Protein AF-0000000067832213 (afdb_homodimer)

Organism: Methylorubrum extorquens (strain ATCC 14718 / DSM 1338 / JCM 2805 / NCIMB 9133 / AM1) (NCBI:txid272630)

Structure (mmCIF, N/CA/C/O backbone):
data_AF-0000000067832213-model_v1
#
loop_
_entity.id
_entity.type
_entity.pdbx_description
1 polymer 'EamA domain-containing protein'
#
loop_
_atom_site.group_PDB
_atom_site.id
_atom_site.type_symbol
_atom_site.label_atom_id
_atom_site.label_alt_id
_atom_site.label_comp_id
_atom_site.label_asym_id
_atom_site.label_entity_id
_atom_site.label_seq_id
_atom_site.pdbx_PDB_ins_code
_atom_site.Cartn_x
_atom_site.Cartn_y
_atom_site.Cartn_z
_atom_site.occupancy
_atom_site.B_iso_or_equiv
_atom_site.auth_seq_id
_atom_site.auth_comp_id
_atom_site.auth_asym_id
_atom_site.auth_atom_id
_atom_site.pdbx_PDB_model_num
ATOM 1 N N . MET A 1 1 ? 7.379 22.422 -2.525 1 63.28 1 MET A N 1
ATOM 2 C CA . MET A 1 1 ? 7.453 21.156 -1.808 1 63.28 1 MET A CA 1
ATOM 3 C C . MET A 1 1 ? 8.906 20.719 -1.629 1 63.28 1 MET A C 1
ATOM 5 O O . MET A 1 1 ? 9.695 20.766 -2.574 1 63.28 1 MET A O 1
ATOM 9 N N . PRO A 1 2 ? 9.305 20.484 -0.396 1 77.75 2 PRO A N 1
ATOM 10 C CA . PRO A 1 2 ? 10.703 20.094 -0.235 1 77.75 2 PRO A CA 1
ATOM 11 C C . PRO A 1 2 ? 11.031 18.797 -0.963 1 77.75 2 PRO A C 1
ATOM 13 O O . PRO A 1 2 ? 10.195 17.891 -1.023 1 77.75 2 PRO A O 1
ATOM 16 N N . PHE A 1 3 ? 12.141 18.828 -1.646 1 83.44 3 PHE A N 1
ATOM 17 C CA . PHE A 1 3 ? 12.664 17.734 -2.443 1 83.44 3 PHE A CA 1
ATOM 18 C C . PHE A 1 3 ? 12.734 16.453 -1.618 1 83.44 3 PHE A C 1
ATOM 20 O O . PHE A 1 3 ? 12.422 15.367 -2.117 1 83.44 3 PHE A O 1
ATOM 27 N N . LEU A 1 4 ? 13 16.578 -0.395 1 88.31 4 LEU A N 1
ATOM 28 C CA . LEU A 1 4 ? 13.164 15.414 0.474 1 88.31 4 LEU A CA 1
ATOM 29 C C . LEU A 1 4 ? 11.836 14.703 0.683 1 88.31 4 LEU A C 1
ATOM 31 O O . LEU A 1 4 ? 11.781 13.469 0.707 1 88.31 4 LEU A O 1
ATOM 35 N N . ILE A 1 5 ? 10.852 15.508 0.766 1 89.75 5 ILE A N 1
ATOM 36 C CA . ILE A 1 5 ? 9.523 14.945 0.985 1 89.75 5 ILE A CA 1
ATOM 37 C C . ILE A 1 5 ? 9.047 14.234 -0.283 1 89.75 5 ILE A C 1
ATOM 39 O O . ILE A 1 5 ? 8.5 13.133 -0.219 1 89.75 5 ILE A O 1
ATOM 43 N N . ALA A 1 6 ? 9.359 14.836 -1.357 1 85.75 6 ALA A N 1
ATOM 44 C CA . ALA A 1 6 ? 9 14.234 -2.639 1 85.75 6 ALA A CA 1
ATOM 45 C C . ALA A 1 6 ? 9.781 12.945 -2.875 1 85.75 6 ALA A C 1
ATOM 47 O O . ALA A 1 6 ? 9.219 11.953 -3.352 1 85.75 6 ALA A O 1
ATOM 48 N N . ALA A 1 7 ? 10.984 12.969 -2.523 1 91.94 7 ALA A N 1
ATOM 49 C CA . ALA A 1 7 ? 11.836 11.789 -2.676 1 91.94 7 ALA A CA 1
ATOM 50 C C . ALA A 1 7 ? 11.352 10.648 -1.784 1 91.94 7 ALA A C 1
ATOM 52 O O . ALA A 1 7 ? 11.328 9.484 -2.203 1 91.94 7 ALA A O 1
ATOM 53 N N . ALA A 1 8 ? 10.977 10.977 -0.619 1 93.62 8 ALA A N 1
ATOM 54 C CA . ALA A 1 8 ? 10.469 9.977 0.316 1 93.62 8 ALA A CA 1
ATOM 55 C C . ALA A 1 8 ? 9.195 9.328 -0.21 1 93.62 8 ALA A C 1
ATOM 57 O O . ALA A 1 8 ? 9.016 8.117 -0.103 1 93.62 8 ALA A O 1
ATOM 58 N N . ALA A 1 9 ? 8.359 10.148 -0.745 1 92.31 9 ALA A N 1
ATOM 59 C CA . ALA A 1 9 ? 7.121 9.633 -1.327 1 92.31 9 ALA A CA 1
ATOM 60 C C . ALA A 1 9 ? 7.418 8.703 -2.506 1 92.31 9 ALA A C 1
ATOM 62 O O . ALA A 1 9 ? 6.781 7.66 -2.658 1 92.31 9 ALA A O 1
ATOM 63 N N . ALA A 1 10 ? 8.367 9.109 -3.283 1 90.81 10 ALA A N 1
ATOM 64 C CA . ALA A 1 10 ? 8.758 8.281 -4.422 1 90.81 10 ALA A CA 1
ATOM 65 C C . ALA A 1 10 ? 9.312 6.934 -3.959 1 90.81 10 ALA A C 1
ATOM 67 O O . ALA A 1 10 ? 8.945 5.887 -4.504 1 90.81 10 ALA A O 1
ATOM 68 N N . ILE A 1 11 ? 10.109 6.965 -2.98 1 95 11 ILE A N 1
ATOM 69 C CA . ILE A 1 11 ? 10.68 5.742 -2.424 1 95 11 ILE A CA 1
ATOM 70 C C . ILE A 1 11 ? 9.562 4.863 -1.861 1 95 11 ILE A C 1
ATOM 72 O O . ILE A 1 11 ? 9.578 3.645 -2.037 1 95 11 ILE A O 1
ATOM 76 N N . ALA A 1 12 ? 8.656 5.488 -1.225 1 94.19 12 ALA A N 1
ATOM 77 C CA . ALA A 1 12 ? 7.512 4.742 -0.709 1 94.19 12 ALA A CA 1
ATOM 78 C C . ALA A 1 12 ? 6.77 4.027 -1.834 1 94.19 12 ALA A C 1
ATOM 80 O O . ALA A 1 12 ? 6.391 2.863 -1.694 1 94.19 12 ALA A O 1
ATOM 81 N N . GLY A 1 13 ? 6.578 4.688 -2.926 1 91.44 13 GLY A N 1
ATOM 82 C CA . GLY A 1 13 ? 5.941 4.074 -4.082 1 91.44 13 GLY A CA 1
ATOM 83 C C . GLY A 1 13 ? 6.715 2.889 -4.629 1 91.44 13 GLY A C 1
ATOM 84 O O . GLY A 1 13 ? 6.125 1.858 -4.961 1 91.44 13 GLY A O 1
ATOM 85 N N . ILE A 1 14 ? 7.98 3.031 -4.688 1 92.94 14 ILE A N 1
ATOM 86 C CA . ILE A 1 14 ? 8.852 1.955 -5.148 1 92.94 14 ILE A CA 1
ATOM 87 C C . ILE A 1 14 ? 8.734 0.758 -4.207 1 92.94 14 ILE A C 1
ATOM 89 O O . ILE A 1 14 ? 8.508 -0.37 -4.652 1 92.94 14 ILE A O 1
ATOM 93 N N . LEU A 1 15 ? 8.867 1.053 -2.951 1 94.5 15 LEU A N 1
ATOM 94 C CA . LEU A 1 15 ? 8.844 -0.007 -1.949 1 94.5 15 LEU A CA 1
ATOM 95 C C . LEU A 1 15 ? 7.496 -0.718 -1.944 1 94.5 15 LEU A C 1
ATOM 97 O O . LEU A 1 15 ? 7.434 -1.936 -1.754 1 94.5 15 LEU A O 1
ATOM 101 N N . ASN A 1 16 ? 6.461 0.046 -2.129 1 91.81 16 ASN A N 1
ATOM 102 C CA . ASN A 1 16 ? 5.129 -0.549 -2.172 1 91.81 16 ASN A CA 1
ATOM 103 C C . ASN A 1 16 ? 4.992 -1.539 -3.326 1 91.81 16 ASN A C 1
ATOM 105 O O . ASN A 1 16 ? 4.41 -2.611 -3.164 1 91.81 16 ASN A O 1
ATOM 109 N N . THR A 1 17 ? 5.488 -1.241 -4.418 1 89.19 17 THR A N 1
ATOM 110 C CA . THR A 1 17 ? 5.426 -2.096 -5.598 1 89.19 17 THR A CA 1
ATOM 111 C C . THR A 1 17 ? 6.305 -3.332 -5.418 1 89.19 17 THR A C 1
ATOM 113 O O . THR A 1 17 ? 5.879 -4.449 -5.715 1 89.19 17 THR A O 1
ATOM 116 N N . VAL A 1 18 ? 7.465 -3.15 -4.918 1 92.25 18 VAL A N 1
ATOM 117 C CA . VAL A 1 18 ? 8.391 -4.262 -4.719 1 92.25 18 VAL A CA 1
ATOM 118 C C . VAL A 1 18 ? 7.852 -5.191 -3.635 1 92.25 18 VAL A C 1
ATOM 120 O O . VAL A 1 18 ? 7.969 -6.414 -3.742 1 92.25 18 VAL A O 1
ATOM 123 N N . GLN A 1 19 ? 7.293 -4.59 -2.676 1 93.69 19 GLN A N 1
ATOM 124 C CA . GLN A 1 19 ? 6.73 -5.379 -1.585 1 93.69 19 GLN A CA 1
ATOM 125 C C . GLN A 1 19 ? 5.637 -6.312 -2.092 1 93.69 19 GLN A C 1
ATOM 127 O O . GLN A 1 19 ? 5.488 -7.434 -1.599 1 93.69 19 GLN A O 1
ATOM 132 N N . SER A 1 20 ? 4.84 -5.848 -3.039 1 90.38 20 SER A N 1
ATOM 133 C CA . SER A 1 20 ? 3.787 -6.688 -3.6 1 90.38 20 SER A CA 1
ATOM 134 C C . SER A 1 20 ? 4.363 -7.957 -4.219 1 90.38 20 SER A C 1
ATOM 136 O O . SER A 1 20 ? 3.824 -9.047 -4.02 1 90.38 20 SER A O 1
ATOM 138 N N . GLY A 1 21 ? 5.434 -7.844 -4.902 1 90.81 21 GLY A N 1
ATOM 139 C CA . GLY A 1 21 ? 6.113 -9 -5.457 1 90.81 21 GLY A CA 1
ATOM 140 C C . GLY A 1 21 ? 6.723 -9.898 -4.398 1 90.81 21 GLY A C 1
ATOM 141 O O . GLY A 1 21 ? 6.637 -11.125 -4.496 1 90.81 21 GLY A O 1
ATOM 142 N N . ALA A 1 22 ? 7.34 -9.258 -3.467 1 94.12 22 ALA A N 1
ATOM 143 C CA . ALA A 1 22 ? 7.945 -10.008 -2.369 1 94.12 22 ALA A CA 1
ATOM 144 C C . ALA A 1 22 ? 6.891 -10.812 -1.609 1 94.12 22 ALA A C 1
ATOM 146 O O . ALA A 1 22 ?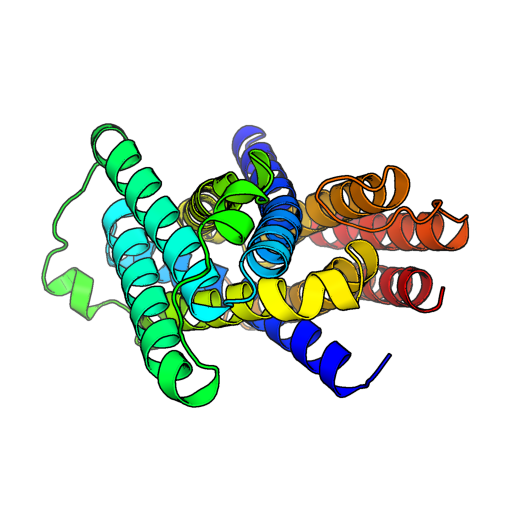 7.098 -11.992 -1.302 1 94.12 22 ALA A O 1
ATOM 147 N N . ASN A 1 23 ? 5.77 -10.188 -1.341 1 93.75 23 ASN A N 1
ATOM 148 C CA . ASN A 1 23 ? 4.691 -10.852 -0.621 1 93.75 23 ASN A CA 1
ATOM 149 C C . ASN A 1 23 ? 4.117 -12.023 -1.421 1 93.75 23 ASN A C 1
ATOM 151 O O . ASN A 1 23 ? 3.869 -13.094 -0.869 1 93.75 23 ASN A O 1
ATOM 155 N N . ALA A 1 24 ? 3.934 -11.742 -2.664 1 91.75 24 ALA A N 1
ATOM 156 C CA . ALA A 1 24 ? 3.426 -12.789 -3.541 1 91.75 24 ALA A CA 1
ATOM 157 C C . ALA A 1 24 ? 4.391 -13.969 -3.604 1 91.75 24 ALA A C 1
ATOM 159 O O . ALA A 1 24 ? 3.971 -15.133 -3.561 1 91.75 24 ALA A O 1
ATOM 160 N N . SER A 1 25 ? 5.625 -13.695 -3.686 1 93.06 25 SER A N 1
ATOM 161 C CA . SER A 1 25 ? 6.645 -14.734 -3.766 1 93.06 25 SER A CA 1
ATOM 162 C C . SER A 1 25 ? 6.742 -15.516 -2.459 1 93.06 25 SER A C 1
ATOM 164 O O . SER A 1 25 ? 6.961 -16.734 -2.471 1 93.06 25 SER A O 1
ATOM 166 N N . LEU A 1 26 ? 6.68 -14.789 -1.389 1 93.31 26 LEU A N 1
ATOM 167 C CA . LEU A 1 26 ? 6.68 -15.438 -0.083 1 93.31 26 LEU A CA 1
ATOM 168 C C . LEU A 1 26 ? 5.547 -16.453 0.016 1 93.31 26 LEU A C 1
ATOM 170 O O . LEU A 1 26 ? 5.766 -17.594 0.429 1 93.31 26 LEU A O 1
ATOM 174 N N . ASN A 1 27 ? 4.379 -16.016 -0.394 1 93.19 27 ASN A N 1
ATOM 175 C CA . ASN A 1 27 ? 3.232 -16.922 -0.341 1 93.19 27 ASN A CA 1
ATOM 176 C C . ASN A 1 27 ? 3.381 -18.062 -1.327 1 93.19 27 ASN A C 1
ATOM 178 O O . ASN A 1 27 ? 2.959 -19.188 -1.043 1 93.19 27 ASN A O 1
ATOM 182 N N . LYS A 1 28 ? 3.902 -17.812 -2.467 1 91.31 28 LYS A N 1
ATOM 183 C CA . LYS A 1 28 ? 4.125 -18.875 -3.447 1 91.31 28 LYS A CA 1
ATOM 184 C C . LYS A 1 28 ? 5.02 -19.969 -2.879 1 91.31 28 LYS A C 1
ATOM 186 O O . LYS A 1 28 ? 4.777 -21.156 -3.115 1 91.31 28 LYS A O 1
ATOM 191 N N . ALA A 1 29 ? 5.973 -19.594 -2.16 1 92.62 29 ALA A N 1
ATOM 192 C CA . ALA A 1 29 ? 6.922 -20.547 -1.594 1 92.62 29 ALA A CA 1
ATOM 193 C C . ALA A 1 29 ? 6.324 -21.266 -0.388 1 92.62 29 ALA A C 1
ATOM 195 O O . ALA A 1 29 ? 6.457 -22.484 -0.253 1 92.62 29 ALA A O 1
ATOM 196 N N . LEU A 1 30 ? 5.676 -20.531 0.446 1 93.31 30 LEU A N 1
ATOM 197 C CA . LEU A 1 30 ? 5.16 -21.094 1.693 1 93.31 30 LEU A CA 1
ATOM 198 C C . LEU A 1 30 ? 3.826 -21.797 1.467 1 93.31 30 LEU A C 1
ATOM 200 O O . LEU A 1 30 ? 3.484 -22.734 2.191 1 93.31 30 LEU A O 1
ATOM 204 N N . ASP A 1 31 ? 3.047 -21.281 0.503 1 93.19 31 ASP A N 1
ATOM 205 C CA . ASP A 1 31 ? 1.698 -21.75 0.198 1 93.19 31 ASP A CA 1
ATOM 206 C C . ASP A 1 31 ? 0.794 -21.656 1.425 1 93.19 31 ASP A C 1
ATOM 208 O O . ASP A 1 31 ? 0.027 -22.578 1.706 1 93.19 31 ASP A O 1
ATOM 212 N N . GLN A 1 32 ? 1.006 -20.703 2.18 1 94.12 32 GLN A N 1
ATOM 213 C CA . GLN A 1 32 ? 0.253 -20.375 3.383 1 94.12 32 GLN A CA 1
ATOM 214 C C . GLN A 1 32 ? -0.004 -18.875 3.467 1 94.12 32 GLN A C 1
ATOM 216 O O . GLN A 1 32 ? 0.714 -18.156 4.164 1 94.12 32 GLN A O 1
ATOM 221 N N . PRO A 1 33 ? -1.059 -18.422 2.871 1 93.88 33 PRO A N 1
ATOM 222 C CA . PRO A 1 33 ? -1.299 -16.984 2.74 1 93.88 33 PRO A CA 1
ATOM 223 C C . PRO A 1 33 ? -1.395 -16.281 4.09 1 93.88 33 PRO A C 1
ATOM 225 O O . PRO A 1 33 ? -0.816 -15.203 4.27 1 93.88 33 PRO A O 1
ATOM 228 N N . ILE A 1 34 ? -2.125 -16.844 5.031 1 95.5 34 ILE A N 1
ATOM 229 C CA . ILE A 1 34 ? -2.303 -16.203 6.328 1 95.5 34 ILE A CA 1
ATOM 230 C C . ILE A 1 34 ? -0.969 -16.156 7.07 1 95.5 34 ILE A C 1
ATOM 232 O O . ILE A 1 34 ? -0.619 -15.141 7.672 1 95.5 34 ILE A O 1
ATOM 236 N N . LEU A 1 35 ? -0.229 -17.25 6.992 1 95.12 35 LEU A N 1
ATOM 237 C CA . LEU A 1 35 ? 1.089 -17.25 7.621 1 95.12 35 LEU A CA 1
ATOM 238 C C . LEU A 1 35 ? 2.014 -16.234 6.961 1 95.12 35 LEU A C 1
ATOM 240 O O . LEU A 1 35 ? 2.77 -15.547 7.645 1 95.12 35 LEU A O 1
ATOM 244 N N . ALA A 1 36 ? 2.023 -16.203 5.684 1 95.12 36 ALA A N 1
ATOM 245 C CA . ALA A 1 36 ? 2.82 -15.211 4.965 1 95.12 36 ALA A CA 1
ATOM 246 C C . ALA A 1 36 ? 2.482 -13.789 5.426 1 95.12 36 ALA A C 1
ATOM 248 O O . ALA A 1 36 ? 3.379 -12.992 5.695 1 95.12 36 ALA A O 1
ATOM 249 N N . ALA A 1 37 ? 1.223 -13.508 5.52 1 96.25 37 ALA A N 1
ATOM 250 C CA . ALA A 1 37 ? 0.769 -12.188 5.953 1 96.25 37 ALA A CA 1
ATOM 251 C C . ALA A 1 37 ? 1.241 -11.883 7.371 1 96.25 37 ALA A C 1
ATOM 253 O O . ALA A 1 37 ? 1.642 -10.758 7.676 1 96.25 37 ALA A O 1
ATOM 254 N N . LEU A 1 38 ? 1.178 -12.898 8.219 1 96.25 38 LEU A N 1
ATOM 255 C CA . LEU A 1 38 ? 1.604 -12.727 9.609 1 96.25 38 LEU A CA 1
A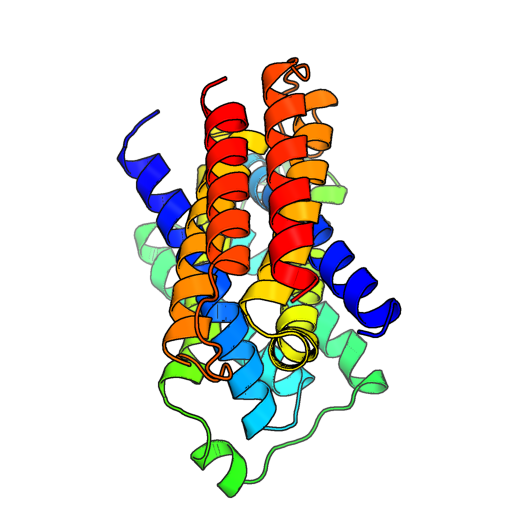TOM 256 C C . LEU A 1 38 ? 3.111 -12.516 9.688 1 96.25 38 LEU A C 1
ATOM 258 O O . LEU A 1 38 ? 3.59 -11.75 10.531 1 96.25 38 LEU A O 1
ATOM 262 N N . VAL A 1 39 ? 3.854 -13.18 8.875 1 95.38 39 VAL A N 1
ATOM 263 C CA . VAL A 1 39 ? 5.297 -12.984 8.82 1 95.38 39 VAL A CA 1
ATOM 264 C C . VAL A 1 39 ? 5.613 -11.562 8.367 1 95.38 39 VAL A C 1
ATOM 266 O O . VAL A 1 39 ? 6.473 -10.891 8.945 1 95.38 39 VAL A O 1
ATOM 269 N N . VAL A 1 40 ? 4.961 -11.117 7.375 1 95.06 40 VAL A N 1
ATOM 270 C CA . VAL A 1 40 ? 5.117 -9.758 6.875 1 95.06 40 VAL A CA 1
ATOM 271 C C . VAL A 1 40 ? 4.789 -8.758 7.984 1 95.06 40 VAL A C 1
ATOM 273 O O . VAL A 1 40 ? 5.52 -7.785 8.18 1 95.06 40 VAL A O 1
ATOM 276 N N . THR A 1 41 ? 3.762 -9.023 8.703 1 96.38 41 THR A N 1
ATOM 277 C CA . THR A 1 41 ? 3.334 -8.148 9.797 1 96.38 41 THR A CA 1
ATOM 278 C C . THR A 1 41 ? 4.352 -8.164 10.93 1 96.38 41 THR A C 1
ATOM 280 O O . THR A 1 41 ? 4.578 -7.141 11.578 1 96.38 41 THR A O 1
ATOM 283 N N . ALA A 1 42 ? 4.879 -9.258 11.203 1 96.62 42 ALA A N 1
ATOM 284 C CA . ALA A 1 42 ? 5.926 -9.336 12.211 1 96.62 42 ALA A CA 1
ATOM 285 C C . ALA A 1 42 ? 7.109 -8.445 11.852 1 96.62 42 ALA A C 1
ATOM 287 O O . ALA A 1 42 ? 7.699 -7.801 12.719 1 96.62 42 ALA A O 1
ATOM 288 N N . ALA A 1 43 ? 7.465 -8.492 10.617 1 96.19 43 ALA A N 1
ATOM 289 C CA . ALA A 1 43 ? 8.531 -7.617 10.148 1 96.19 43 ALA A CA 1
ATOM 290 C C . ALA A 1 43 ? 8.148 -6.148 10.312 1 96.19 43 ALA A C 1
ATOM 292 O O . ALA A 1 43 ? 9.008 -5.305 10.594 1 96.19 43 ALA A O 1
ATOM 293 N N . ASN A 1 44 ? 6.867 -5.781 10.078 1 96 44 ASN A N 1
ATOM 294 C CA . ASN A 1 44 ? 6.395 -4.426 10.344 1 96 44 ASN A CA 1
ATOM 295 C C . ASN A 1 44 ? 6.688 -4 11.781 1 96 44 ASN A C 1
ATOM 297 O O . ASN A 1 44 ? 7.266 -2.939 12.016 1 96 44 ASN A O 1
ATOM 301 N N . VAL A 1 45 ? 6.332 -4.84 12.672 1 96.31 45 VAL A N 1
ATOM 302 C CA . VAL A 1 45 ? 6.516 -4.547 14.086 1 96.31 45 VAL A CA 1
ATOM 303 C C . VAL A 1 45 ? 8 -4.34 14.383 1 96.31 45 VAL A C 1
ATOM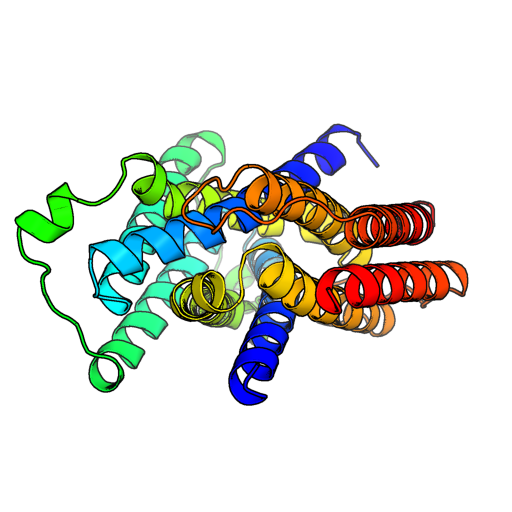 305 O O . VAL A 1 45 ? 8.375 -3.408 15.094 1 96.31 45 VAL A O 1
ATOM 308 N N . ALA A 1 46 ? 8.797 -5.219 13.844 1 97.12 46 ALA A N 1
ATOM 309 C CA . ALA A 1 46 ? 10.242 -5.113 14.062 1 97.12 46 ALA A CA 1
ATOM 310 C C . ALA A 1 46 ? 10.773 -3.771 13.57 1 97.12 46 ALA A C 1
ATOM 312 O O . ALA A 1 46 ? 11.57 -3.127 14.258 1 97.12 46 ALA A O 1
ATOM 313 N N . VAL A 1 47 ? 10.359 -3.359 12.445 1 96.81 47 VAL A N 1
ATOM 314 C CA . VAL A 1 47 ? 10.812 -2.1 11.867 1 96.81 47 VAL A CA 1
ATOM 315 C C . VAL A 1 47 ? 10.352 -0.934 12.742 1 96.81 47 VAL A C 1
ATOM 317 O O . VAL A 1 47 ? 11.125 -0.01 13.008 1 96.81 47 VAL A O 1
ATOM 320 N N . TYR A 1 48 ? 9.125 -0.939 13.188 1 96.88 48 TYR A N 1
ATOM 321 C CA . TYR A 1 48 ? 8.594 0.152 14 1 96.88 48 TYR A CA 1
ATOM 322 C C . TYR A 1 48 ? 9.312 0.227 15.344 1 96.88 48 TYR A C 1
ATOM 324 O O . TYR A 1 48 ? 9.641 1.317 15.82 1 96.88 48 TYR A O 1
ATOM 332 N N . 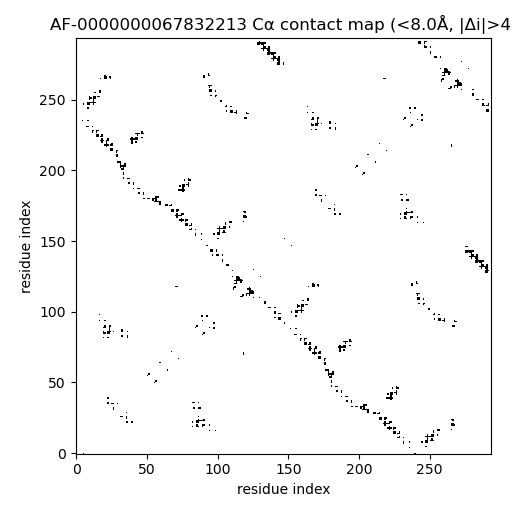LEU A 1 49 ? 9.516 -0.923 15.914 1 96.5 49 LEU A N 1
ATOM 333 C CA . LEU A 1 49 ? 10.227 -0.944 17.188 1 96.5 49 LEU A CA 1
ATOM 334 C C . LEU A 1 49 ? 11.664 -0.466 17.016 1 96.5 49 LEU A C 1
ATOM 336 O O . LEU A 1 49 ? 12.219 0.202 17.891 1 96.5 49 LEU A O 1
ATOM 340 N N . ALA A 1 50 ? 12.297 -0.863 15.93 1 96.5 50 ALA A N 1
ATOM 341 C CA . ALA A 1 50 ? 13.648 -0.398 15.633 1 96.5 50 ALA A CA 1
ATOM 342 C C . ALA A 1 50 ? 13.672 1.112 15.414 1 96.5 50 ALA A C 1
ATOM 344 O O . ALA A 1 50 ? 14.672 1.772 15.719 1 96.5 50 ALA A O 1
ATOM 345 N N . ALA A 1 51 ? 12.625 1.686 14.906 1 95.5 51 ALA A N 1
ATOM 346 C CA . ALA A 1 51 ? 12.539 3.115 14.617 1 95.5 51 ALA A CA 1
ATOM 347 C C . ALA A 1 51 ? 12.164 3.902 15.875 1 95.5 51 ALA A C 1
ATOM 349 O O . ALA A 1 51 ? 12.383 5.113 15.938 1 95.5 51 ALA A O 1
ATOM 350 N N . ALA A 1 52 ? 11.602 3.268 16.859 1 95.56 52 ALA A N 1
ATOM 351 C CA . ALA A 1 52 ? 11.016 3.893 18.031 1 95.56 52 ALA A CA 1
ATOM 352 C C . ALA A 1 52 ? 12.039 4.746 18.781 1 95.56 52 ALA A C 1
ATOM 354 O O . ALA A 1 52 ? 11.75 5.875 19.172 1 95.56 52 ALA A O 1
ATOM 355 N N . PRO A 1 53 ? 13.281 4.266 18.953 1 94.94 53 PRO A N 1
ATOM 356 C CA . PRO A 1 53 ? 14.258 5.082 19.672 1 94.94 53 PRO A CA 1
ATOM 357 C C . PRO A 1 53 ? 14.617 6.371 18.938 1 94.94 53 PRO A C 1
ATOM 359 O O . PRO A 1 53 ? 15.055 7.34 19.562 1 94.94 53 PRO A O 1
ATOM 362 N N . PHE A 1 54 ? 14.469 6.422 17.656 1 93.81 54 PHE A N 1
ATOM 363 C CA . PHE A 1 54 ? 14.844 7.578 16.844 1 93.81 54 PHE A CA 1
ATOM 364 C C . PHE A 1 54 ? 13.664 8.531 16.688 1 93.81 54 PHE A C 1
ATOM 366 O O . PHE A 1 54 ? 13.844 9.75 16.656 1 93.81 54 PHE A O 1
ATOM 373 N N . ILE A 1 55 ? 12.484 8.062 16.609 1 91.75 55 ILE A N 1
ATOM 374 C CA . ILE A 1 55 ? 11.297 8.859 16.344 1 91.75 55 ILE A CA 1
ATOM 375 C C . ILE A 1 55 ? 10.57 9.188 17.641 1 91.75 55 ILE A C 1
ATOM 377 O O . ILE A 1 55 ? 9.922 10.227 17.766 1 91.75 55 ILE A O 1
ATOM 381 N N . GLY A 1 56 ? 10.742 8.312 18.625 1 91.19 56 GLY A N 1
ATOM 382 C CA . GLY A 1 56 ? 10.047 8.469 19.891 1 91.19 56 GLY A CA 1
ATOM 383 C C . GLY A 1 56 ? 8.75 7.688 19.969 1 91.19 56 GLY A C 1
ATOM 384 O O . GLY A 1 56 ? 8.125 7.406 18.938 1 91.19 56 GLY A O 1
ATOM 385 N N . ILE A 1 57 ? 8.43 7.227 21.125 1 89.81 57 ILE A N 1
ATOM 386 C CA . ILE A 1 57 ? 7.168 6.539 21.359 1 89.81 57 ILE A CA 1
ATOM 387 C C . ILE A 1 57 ? 6.613 6.945 22.719 1 89.81 57 ILE A C 1
ATOM 389 O O . ILE A 1 57 ? 7.352 7.012 23.719 1 89.81 57 ILE A O 1
ATOM 393 N N . GLY A 1 58 ? 5.43 7.402 22.688 1 89.75 58 GLY A N 1
ATOM 394 C CA . GLY A 1 58 ? 4.766 7.812 23.922 1 89.75 58 GLY A CA 1
ATOM 395 C C . GLY A 1 58 ? 3.289 7.473 23.938 1 89.75 58 GLY A C 1
ATOM 396 O O . GLY A 1 58 ? 2.738 7.004 22.938 1 89.75 58 GLY A O 1
ATOM 397 N N . TRP A 1 59 ? 2.748 7.508 25.109 1 90.69 59 TRP A N 1
ATOM 398 C CA . TRP A 1 59 ? 1.312 7.293 25.234 1 90.69 59 TRP A CA 1
ATOM 399 C C . TRP A 1 59 ? 0.545 8.594 25.047 1 90.69 59 TRP A C 1
ATOM 401 O O . TRP A 1 59 ? 0.833 9.602 25.703 1 90.69 59 TRP A O 1
ATOM 411 N N . PRO A 1 60 ? -0.271 8.461 24.172 1 88 60 PRO A N 1
ATOM 412 C CA . PRO A 1 60 ? -1.044 9.688 23.953 1 88 60 PRO A CA 1
ATOM 413 C C . PRO A 1 60 ? -2.035 9.969 25.094 1 88 60 PRO A C 1
ATOM 415 O O . PRO A 1 60 ? -2.488 9.039 25.766 1 88 60 PRO A O 1
ATOM 418 N N . GLY A 1 61 ? -2.246 11.164 25.516 1 90.31 61 GLY A N 1
ATOM 419 C CA . GLY A 1 61 ? -3.256 11.531 26.5 1 90.31 61 GLY A CA 1
ATOM 420 C C . GLY A 1 61 ? -4.652 11.094 26.109 1 90.31 61 GLY A C 1
ATOM 421 O O . GLY A 1 61 ? -4.926 10.852 24.938 1 90.31 61 GLY A O 1
ATOM 422 N N . SER A 1 62 ? -5.469 10.836 27.078 1 91.94 62 SER A N 1
ATOM 423 C CA . SER A 1 62 ? -6.84 10.391 26.859 1 91.94 62 SER A CA 1
ATOM 424 C C . SER A 1 62 ? -7.582 11.344 25.922 1 91.94 62 SER A C 1
ATOM 426 O O . SER A 1 62 ? -8.414 10.922 25.125 1 91.94 62 SER A O 1
ATOM 428 N N . GLN A 1 63 ? -7.301 12.578 26.047 1 92.5 63 GLN A N 1
ATOM 429 C CA . GLN A 1 63 ? -7.957 13.57 25.188 1 92.5 63 GLN A CA 1
ATOM 430 C C . GLN A 1 63 ? -7.602 13.359 23.719 1 92.5 63 GLN A C 1
ATOM 432 O O . GLN A 1 63 ? -8.461 13.477 22.844 1 92.5 63 GLN A O 1
ATOM 437 N N . ARG A 1 64 ? -6.395 13.023 23.516 1 93.31 64 ARG A N 1
ATOM 438 C CA . ARG A 1 64 ? -5.953 12.789 22.141 1 93.31 64 ARG A CA 1
ATOM 439 C C . ARG A 1 64 ? -6.574 11.516 21.578 1 93.31 64 ARG A C 1
ATOM 441 O O . ARG A 1 64 ? -6.965 11.477 20.406 1 93.31 64 ARG A O 1
ATOM 448 N N . ILE A 1 65 ? -6.676 10.492 22.359 1 93.31 65 ILE A N 1
ATOM 449 C CA . ILE A 1 65 ? -7.281 9.234 21.922 1 93.31 65 ILE A CA 1
ATOM 450 C C . ILE A 1 65 ? -8.75 9.461 21.562 1 93.31 65 ILE A C 1
ATOM 452 O O . ILE A 1 65 ? -9.234 8.961 20.547 1 93.31 65 ILE A O 1
ATOM 456 N N . ALA A 1 66 ? -9.414 10.273 22.328 1 93.25 66 ALA A N 1
ATOM 457 C CA . ALA A 1 66 ? -10.836 10.562 22.109 1 93.25 66 ALA A CA 1
ATOM 458 C C . ALA A 1 66 ? -11.039 11.414 20.859 1 93.25 66 ALA A C 1
ATOM 460 O O . ALA A 1 66 ? -12.125 11.414 20.266 1 93.25 66 ALA A O 1
ATOM 461 N N . GLY A 1 67 ? -10.102 12.094 20.5 1 93.31 67 GLY A N 1
ATOM 462 C CA . GLY A 1 67 ? -10.18 12.984 19.359 1 93.31 67 GLY A CA 1
ATOM 463 C C . GLY A 1 67 ? -9.961 12.281 18.031 1 93.31 67 GLY A C 1
ATOM 464 O O . GLY A 1 67 ? -10.141 12.875 16.969 1 93.31 67 GLY A O 1
ATOM 465 N N . VAL A 1 68 ? -9.68 10.992 18.109 1 93.38 68 VAL A N 1
ATOM 466 C CA . VAL A 1 68 ? -9.445 10.242 16.875 1 93.38 68 VAL A CA 1
ATOM 467 C C . VAL A 1 68 ? -10.781 9.953 16.188 1 93.38 68 VAL A C 1
ATOM 469 O O . VAL A 1 68 ? -11.68 9.359 16.797 1 93.38 68 VAL A O 1
ATOM 472 N N . PRO A 1 69 ? -10.953 10.383 14.977 1 94.31 69 PRO A N 1
ATOM 473 C CA . PRO A 1 69 ? -12.172 10 14.266 1 94.31 69 PRO A CA 1
ATOM 474 C C . PRO A 1 69 ? -12.312 8.484 14.102 1 94.31 69 PRO A C 1
ATOM 476 O O . PRO A 1 69 ? -11.32 7.789 13.906 1 94.31 69 PRO A O 1
ATOM 479 N N . TRP A 1 70 ? -13.539 8.016 14.141 1 93.19 70 TRP A N 1
ATOM 480 C CA . TRP A 1 70 ? -13.789 6.578 14.18 1 93.19 70 TRP A CA 1
ATOM 481 C C . TRP A 1 70 ? -13.227 5.895 12.938 1 93.19 70 TRP A C 1
ATOM 483 O O . TRP A 1 70 ? -12.773 4.754 13 1 93.19 70 TRP A O 1
ATOM 493 N N . TRP A 1 71 ? -13.25 6.477 11.82 1 92.75 71 TRP A N 1
ATOM 494 C CA . TRP A 1 71 ? -12.797 5.883 10.562 1 92.75 71 TRP A CA 1
ATOM 495 C C . TRP A 1 71 ? -11.273 5.766 10.539 1 92.75 71 TRP A C 1
ATOM 497 O O . TRP A 1 71 ? -10.719 4.992 9.758 1 92.75 71 TRP A O 1
ATOM 507 N N . ALA A 1 72 ? -10.578 6.512 11.289 1 94.06 72 ALA A N 1
ATOM 508 C CA . ALA A 1 72 ? -9.117 6.484 11.32 1 94.06 72 ALA A CA 1
ATOM 509 C C . ALA A 1 72 ? -8.609 5.184 11.938 1 94.06 72 ALA A C 1
ATOM 511 O O . ALA A 1 72 ? -7.484 4.754 11.656 1 94.06 72 ALA A O 1
ATOM 512 N N . TRP A 1 73 ? -9.469 4.602 12.742 1 93.75 73 TRP A N 1
ATOM 513 C CA . TRP A 1 73 ? -9.094 3.338 13.367 1 93.75 73 TRP A CA 1
ATOM 514 C C . TRP A 1 73 ? -9.148 2.193 12.359 1 93.75 73 TRP A C 1
ATOM 516 O O . TRP A 1 73 ? -8.617 1.108 12.617 1 93.75 73 TRP A O 1
ATOM 526 N N . LEU A 1 74 ? -9.664 2.389 11.219 1 93.81 74 LEU A N 1
ATOM 527 C CA . LEU A 1 74 ? -9.898 1.32 10.25 1 93.81 74 LEU A CA 1
ATOM 528 C C . LEU A 1 74 ? -8.75 1.214 9.266 1 93.81 74 LEU A C 1
ATOM 530 O O . LEU A 1 74 ? -8.742 0.333 8.398 1 93.81 74 LEU A O 1
ATOM 534 N N . GLY A 1 75 ? -7.789 2.08 9.375 1 93.75 75 GLY A N 1
ATOM 535 C CA . GLY A 1 75 ? -6.648 2.064 8.469 1 93.75 75 GLY A CA 1
ATOM 536 C C . GLY A 1 75 ? -5.938 0.724 8.43 1 93.75 75 GLY A C 1
ATOM 537 O O . GLY A 1 75 ? -5.625 0.212 7.352 1 93.75 75 GLY A O 1
ATOM 538 N N . GLY A 1 76 ? -5.758 0.18 9.562 1 93.56 76 GLY A N 1
ATOM 539 C CA . GLY A 1 76 ? -5.086 -1.106 9.648 1 93.56 76 GLY A CA 1
ATOM 540 C C . GLY A 1 76 ? -5.832 -2.217 8.93 1 93.56 76 GLY A C 1
ATOM 541 O O . GLY A 1 76 ? -5.223 -3.041 8.242 1 93.56 76 GLY A O 1
ATOM 542 N N . ALA A 1 77 ? -7.109 -2.236 9.117 1 96.12 77 ALA A N 1
ATOM 543 C CA . ALA A 1 77 ? -7.91 -3.252 8.445 1 96.12 77 ALA A CA 1
ATOM 544 C C . ALA A 1 77 ? -7.84 -3.088 6.926 1 96.12 77 ALA A C 1
ATOM 546 O O . ALA A 1 77 ? -7.77 -4.078 6.191 1 96.12 77 ALA A O 1
ATOM 547 N N . MET A 1 78 ? -7.918 -1.93 6.52 1 96.31 78 MET A N 1
ATOM 548 C CA . MET A 1 78 ? -7.797 -1.65 5.09 1 96.31 78 MET A CA 1
ATOM 549 C C . MET A 1 78 ? -6.43 -2.08 4.566 1 96.31 78 MET A C 1
ATOM 551 O O . MET A 1 78 ? -6.332 -2.676 3.492 1 96.31 78 MET A O 1
ATOM 555 N N . GLY A 1 79 ? -5.418 -1.804 5.312 1 94.12 79 GLY A N 1
ATOM 556 C CA . GLY A 1 79 ? -4.078 -2.225 4.945 1 94.12 79 GLY A CA 1
ATOM 557 C C . GLY A 1 79 ? -3.922 -3.732 4.875 1 94.12 79 GLY A C 1
ATOM 558 O O . GLY A 1 79 ? -3.273 -4.254 3.967 1 94.12 79 GLY A O 1
ATOM 559 N N . ALA A 1 80 ? -4.484 -4.359 5.801 1 96.12 80 ALA A N 1
ATOM 560 C CA . ALA A 1 80 ? -4.418 -5.82 5.824 1 96.12 80 ALA A CA 1
ATOM 561 C C . ALA A 1 80 ? -5.074 -6.418 4.586 1 96.12 80 ALA A C 1
ATOM 563 O O . ALA A 1 80 ? -4.566 -7.383 4.008 1 96.12 80 ALA A O 1
ATOM 564 N N . THR A 1 81 ? -6.191 -5.84 4.262 1 94.88 81 THR A N 1
ATOM 565 C CA . THR A 1 81 ? -6.902 -6.309 3.076 1 94.88 81 THR A CA 1
ATOM 566 C C . THR A 1 81 ? -6.066 -6.078 1.819 1 94.88 81 THR A C 1
ATOM 568 O O . THR A 1 81 ? -6.023 -6.93 0.93 1 94.88 81 THR A O 1
ATOM 571 N N . TYR A 1 82 ? -5.434 -4.992 1.742 1 93.88 82 TYR A N 1
ATOM 572 C CA . TYR A 1 82 ? -4.539 -4.703 0.625 1 93.88 82 TYR A CA 1
ATOM 573 C C . TYR A 1 82 ? -3.406 -5.719 0.557 1 93.88 82 TYR A C 1
ATOM 575 O O . TYR A 1 82 ? -3.09 -6.238 -0.517 1 93.88 82 TYR A O 1
ATOM 583 N N . VAL A 1 83 ? -2.768 -6 1.667 1 93.25 83 VAL A N 1
ATOM 584 C CA . VAL A 1 83 ? -1.657 -6.945 1.719 1 93.25 83 VAL A CA 1
ATOM 585 C C . VAL A 1 83 ? -2.131 -8.32 1.258 1 93.25 83 VAL A C 1
ATOM 587 O O . VAL A 1 83 ? -1.448 -8.992 0.479 1 93.25 83 VAL A O 1
ATOM 590 N N . LEU A 1 84 ? -3.309 -8.734 1.697 1 93.25 84 LEU A N 1
ATOM 591 C CA . LEU A 1 84 ? -3.846 -10.016 1.252 1 93.25 84 LEU A CA 1
ATOM 592 C C . LEU A 1 84 ? -4.082 -10.008 -0.254 1 93.25 84 LEU A C 1
ATOM 594 O O . LEU A 1 84 ? -3.859 -11.023 -0.924 1 93.25 84 LEU A O 1
ATOM 598 N N . ALA A 1 85 ? -4.523 -8.922 -0.747 1 92.38 85 ALA A N 1
ATOM 599 C CA . ALA A 1 85 ? -4.719 -8.812 -2.189 1 92.38 85 ALA A CA 1
ATOM 600 C C . ALA A 1 85 ? -3.398 -8.977 -2.936 1 92.38 85 ALA A C 1
ATOM 602 O O . ALA A 1 85 ? -3.348 -9.633 -3.98 1 92.38 85 ALA A O 1
ATOM 603 N N . THR A 1 86 ? -2.332 -8.359 -2.41 1 89.94 86 THR A N 1
ATOM 604 C CA . THR A 1 86 ? -1.026 -8.5 -3.045 1 89.94 86 THR A CA 1
ATOM 605 C C . THR A 1 86 ? -0.556 -9.953 -2.994 1 89.94 86 THR A C 1
ATOM 607 O O . THR A 1 86 ? 0.049 -10.445 -3.947 1 89.94 86 THR A O 1
ATOM 610 N N . ILE A 1 87 ? -0.833 -10.625 -1.991 1 89.38 87 ILE A N 1
ATOM 611 C CA . ILE A 1 87 ? -0.407 -12.008 -1.774 1 89.38 87 ILE A CA 1
ATOM 612 C C . ILE A 1 87 ? -1.149 -12.93 -2.736 1 89.38 87 ILE A C 1
ATOM 614 O O . ILE A 1 87 ? -0.552 -13.844 -3.316 1 89.38 87 ILE A O 1
ATOM 618 N N . PHE A 1 88 ? -2.408 -12.609 -3.039 1 88.69 88 PHE A N 1
ATOM 619 C CA . PHE A 1 88 ? -3.232 -13.539 -3.803 1 88.69 88 PHE A CA 1
ATOM 620 C C . PHE A 1 88 ? -3.271 -13.141 -5.273 1 88.69 88 PHE A C 1
ATOM 622 O O . PHE A 1 88 ? -3.365 -14.008 -6.152 1 88.69 88 PHE A O 1
ATOM 629 N N . ILE A 1 89 ? -3.217 -11.883 -5.5 1 87.19 89 ILE A N 1
ATOM 630 C CA . ILE A 1 89 ? -3.672 -11.43 -6.812 1 87.19 89 ILE A CA 1
ATOM 631 C C . ILE A 1 89 ? -2.48 -10.922 -7.625 1 87.19 89 ILE A C 1
ATOM 633 O O . ILE A 1 89 ? -2.484 -11 -8.852 1 87.19 89 ILE A O 1
ATOM 637 N N . ALA A 1 90 ? -1.431 -10.492 -7.023 1 81.19 90 ALA A N 1
ATOM 638 C CA . ALA A 1 90 ? -0.327 -9.836 -7.723 1 81.19 90 ALA A CA 1
ATOM 639 C C . ALA A 1 90 ? 0.366 -10.797 -8.68 1 81.19 90 ALA A C 1
ATOM 641 O O . ALA A 1 90 ? 0.627 -10.445 -9.836 1 81.19 90 ALA A O 1
ATOM 642 N N . GLU A 1 91 ? 0.626 -11.953 -8.281 1 77.06 91 GLU A N 1
ATOM 643 C CA . GLU A 1 91 ? 1.317 -12.914 -9.133 1 77.06 91 GLU A CA 1
ATOM 644 C C . GLU A 1 91 ? 0.422 -13.383 -10.273 1 77.06 91 GLU A C 1
ATOM 646 O O . GLU A 1 91 ? 0.907 -13.672 -11.375 1 77.06 91 GLU A O 1
ATOM 651 N N . ARG A 1 92 ? -0.848 -13.438 -9.992 1 81.06 92 ARG A N 1
ATOM 652 C CA . ARG A 1 92 ? -1.788 -13.906 -11 1 81.06 92 ARG A CA 1
ATOM 653 C C . ARG A 1 92 ? -1.94 -12.883 -12.125 1 81.06 92 ARG A C 1
ATOM 655 O O . ARG A 1 92 ? -2.074 -13.25 -13.289 1 81.06 92 ARG A O 1
ATOM 662 N N . LEU A 1 93 ? -1.854 -11.672 -11.781 1 79.31 93 LEU A N 1
ATOM 663 C CA . LEU A 1 93 ? -2.1 -10.617 -12.758 1 79.31 93 LEU A CA 1
ATOM 664 C C . LEU A 1 93 ? -0.793 -10.133 -13.383 1 79.31 93 LEU A C 1
ATOM 666 O O . LEU A 1 93 ? -0.785 -9.633 -14.508 1 79.31 93 LEU A O 1
ATOM 670 N N . GLY A 1 94 ? 0.284 -10.352 -12.68 1 77.44 94 GLY A N 1
ATOM 671 C CA . GLY A 1 94 ? 1.528 -9.703 -13.062 1 77.44 94 GLY A CA 1
ATOM 672 C C . GLY A 1 94 ? 1.693 -8.328 -12.445 1 77.44 94 GLY A C 1
ATOM 673 O O . GLY A 1 94 ? 0.708 -7.676 -12.094 1 77.44 94 GLY A O 1
ATOM 674 N N . ALA A 1 95 ? 2.906 -7.949 -12.367 1 81.06 95 ALA A N 1
ATOM 675 C CA . ALA A 1 95 ? 3.227 -6.719 -11.656 1 81.06 95 ALA A CA 1
ATOM 676 C C . ALA A 1 95 ? 2.596 -5.508 -12.336 1 81.06 95 ALA A C 1
ATOM 678 O O . ALA A 1 95 ? 1.968 -4.672 -11.68 1 81.06 95 ALA A O 1
ATOM 679 N N . ALA A 1 96 ? 2.703 -5.457 -13.578 1 77.69 96 ALA A N 1
ATOM 680 C CA . ALA A 1 96 ? 2.246 -4.273 -14.312 1 77.69 96 ALA A CA 1
ATOM 681 C C . ALA A 1 96 ? 0.724 -4.176 -14.297 1 77.69 96 ALA A C 1
ATOM 683 O O . ALA A 1 96 ? 0.169 -3.09 -14.102 1 77.69 96 ALA A O 1
ATOM 684 N N . VAL A 1 97 ? 0.117 -5.238 -14.477 1 76.88 97 VAL A N 1
ATOM 685 C CA . VAL A 1 97 ? -1.342 -5.242 -14.523 1 76.88 97 VAL A CA 1
ATOM 686 C C . VAL A 1 97 ? -1.906 -4.973 -13.133 1 76.88 97 VAL A C 1
ATOM 688 O O . VAL A 1 97 ? -2.812 -4.152 -12.969 1 76.88 97 VAL A O 1
ATOM 691 N N . PHE A 1 98 ? -1.37 -5.629 -12.164 1 84.31 98 PHE A N 1
ATOM 692 C CA . PHE A 1 98 ? -1.808 -5.406 -10.789 1 84.31 98 PHE A CA 1
ATOM 693 C C . PHE A 1 98 ? -1.618 -3.945 -10.391 1 84.31 98 PHE A C 1
ATOM 695 O O . PHE A 1 98 ? -2.549 -3.305 -9.898 1 84.31 98 PHE A O 1
ATOM 702 N N . THR A 1 99 ? -0.447 -3.502 -10.625 1 82.75 99 THR A N 1
ATOM 703 C CA . THR A 1 99 ? -0.143 -2.115 -10.289 1 82.75 99 THR A CA 1
ATOM 704 C C . THR A 1 99 ? -1.02 -1.159 -11.094 1 82.75 99 THR A C 1
ATOM 706 O O . THR A 1 99 ? -1.512 -0.163 -10.562 1 82.75 99 THR A O 1
ATOM 709 N N . GLY A 1 100 ? -1.214 -1.46 -12.242 1 78.69 100 GLY A N 1
ATOM 710 C CA . GLY A 1 100 ? -2.051 -0.612 -13.078 1 78.69 100 GLY A CA 1
ATOM 711 C C . GLY A 1 100 ? -3.461 -0.451 -12.539 1 78.69 100 GLY A C 1
ATOM 712 O O . GLY A 1 100 ? -3.961 0.669 -12.422 1 78.69 100 GLY A O 1
ATOM 713 N N . ILE A 1 101 ? -4.051 -1.537 -12.242 1 80.81 101 ILE A N 1
ATOM 714 C CA . ILE A 1 101 ? -5.426 -1.508 -11.758 1 80.81 101 ILE A CA 1
ATOM 715 C C . ILE A 1 101 ? -5.48 -0.81 -10.406 1 80.81 101 ILE A C 1
ATOM 717 O O . ILE A 1 101 ? -6.316 0.069 -10.18 1 80.81 101 ILE A O 1
ATOM 721 N N . THR A 1 102 ? -4.613 -1.175 -9.547 1 87.56 102 THR A N 1
ATOM 722 C CA . THR A 1 102 ? -4.617 -0.612 -8.195 1 87.56 102 THR A CA 1
ATOM 723 C C . THR A 1 102 ? -4.328 0.886 -8.234 1 87.56 102 THR A C 1
ATOM 725 O O . THR A 1 102 ? -4.965 1.664 -7.523 1 87.56 102 THR A O 1
ATOM 728 N N . VAL A 1 103 ? -3.451 1.275 -9.062 1 81.25 103 VAL A N 1
ATOM 729 C CA . VAL A 1 103 ? -3.043 2.674 -9.148 1 81.25 103 VAL A CA 1
ATOM 730 C C . VAL A 1 103 ? -4.172 3.508 -9.75 1 81.25 103 VAL A C 1
ATOM 732 O O . VAL A 1 103 ? -4.426 4.629 -9.305 1 81.25 103 VAL A O 1
ATOM 735 N N . THR A 1 104 ? -4.785 2.994 -10.719 1 79.56 104 THR A N 1
ATOM 736 C CA . THR A 1 104 ? -5.914 3.705 -11.312 1 79.56 104 THR A CA 1
ATOM 737 C C . THR A 1 104 ? -7 3.953 -10.266 1 79.56 104 THR A C 1
ATOM 739 O O . THR A 1 104 ? -7.5 5.074 -10.133 1 79.56 104 THR A O 1
ATOM 742 N N . ALA A 1 105 ? -7.324 2.926 -9.656 1 84.06 105 ALA A N 1
ATOM 743 C CA . ALA A 1 105 ? -8.328 3.045 -8.602 1 84.06 105 ALA A CA 1
ATOM 744 C C . ALA A 1 105 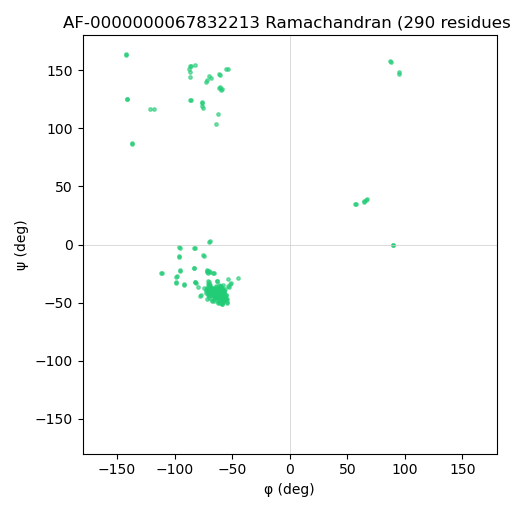? -7.879 4.027 -7.527 1 84.06 105 ALA A C 1
ATOM 746 O O . ALA A 1 105 ? -8.688 4.801 -7.008 1 84.06 105 ALA A O 1
ATOM 747 N N . ALA A 1 106 ? -6.617 4.004 -7.312 1 88.31 106 ALA A N 1
ATOM 748 C CA . ALA A 1 106 ? -6.047 4.887 -6.293 1 88.31 106 ALA A CA 1
ATOM 749 C C . ALA A 1 106 ? -6.148 6.348 -6.719 1 88.31 106 ALA A C 1
ATOM 751 O O . ALA A 1 106 ? -6.492 7.215 -5.906 1 88.31 106 ALA A O 1
ATOM 752 N N . ILE A 1 107 ? -5.875 6.648 -7.867 1 82.38 107 ILE A N 1
ATOM 753 C CA . ILE A 1 107 ? -5.895 8.016 -8.375 1 82.38 107 ILE A CA 1
ATOM 754 C C . ILE A 1 107 ? -7.324 8.555 -8.352 1 82.38 107 ILE A C 1
ATOM 756 O O . ILE A 1 107 ? -7.57 9.664 -7.863 1 82.38 107 ILE A O 1
ATOM 760 N N . ILE A 1 108 ? -8.18 7.781 -8.859 1 83.5 108 ILE A N 1
ATOM 761 C CA . ILE A 1 108 ? -9.578 8.195 -8.859 1 83.5 108 ILE A CA 1
ATOM 762 C C . ILE A 1 108 ? -10.039 8.484 -7.434 1 83.5 108 ILE A C 1
ATOM 764 O O . ILE A 1 108 ? -10.664 9.508 -7.168 1 83.5 108 ILE A O 1
ATOM 768 N N . THR A 1 109 ? -9.711 7.609 -6.617 1 89.56 109 THR A N 1
ATOM 769 C CA . THR A 1 109 ? -10.094 7.75 -5.215 1 89.56 109 THR A CA 1
ATOM 770 C C . THR A 1 109 ? -9.453 8.992 -4.602 1 89.56 109 THR A C 1
ATOM 772 O O . THR A 1 109 ? -10.109 9.742 -3.875 1 89.56 109 THR A O 1
ATOM 775 N N . SER A 1 110 ? -8.234 9.211 -4.906 1 86.31 110 SER A N 1
ATOM 776 C CA . SER A 1 110 ? -7.523 10.344 -4.312 1 86.31 110 SER A CA 1
ATOM 777 C C . SER A 1 110 ? -8.125 11.672 -4.762 1 86.31 110 SER A C 1
ATOM 779 O O . SER A 1 110 ? -8.203 12.617 -3.977 1 86.31 110 SER A O 1
ATOM 781 N N . VAL A 1 111 ? -8.516 11.781 -5.957 1 83.31 111 VAL A N 1
ATOM 782 C CA . VAL A 1 111 ? -9.141 12.992 -6.469 1 83.31 111 VAL A CA 1
ATOM 783 C C . VAL A 1 111 ? -10.469 13.234 -5.746 1 83.31 111 VAL A C 1
ATOM 785 O O . VAL A 1 111 ? -10.797 14.375 -5.402 1 83.31 111 VAL A O 1
ATOM 788 N N . LEU A 1 112 ? -11.164 12.164 -5.562 1 86.19 112 LEU A N 1
ATOM 789 C CA . LEU A 1 112 ? -12.43 12.273 -4.844 1 86.19 112 LEU A CA 1
ATOM 790 C C . LEU A 1 112 ? -12.195 12.703 -3.4 1 86.19 112 LEU A C 1
ATOM 792 O O . LEU A 1 112 ? -12.922 13.562 -2.879 1 86.19 112 LEU A O 1
ATOM 796 N N . LEU A 1 113 ? -11.211 12.172 -2.816 1 87.31 113 LEU A N 1
ATOM 797 C CA . LEU A 1 113 ? -10.883 12.531 -1.439 1 87.31 113 LEU A CA 1
ATOM 798 C C . LEU A 1 113 ? -10.484 13.992 -1.339 1 87.31 113 LEU A C 1
ATOM 800 O O . LEU A 1 113 ? -10.914 14.703 -0.423 1 87.31 113 LEU A O 1
ATOM 804 N N . ASP A 1 114 ? -9.711 14.438 -2.256 1 83.31 114 ASP A N 1
ATOM 805 C CA . ASP A 1 114 ? -9.281 15.836 -2.26 1 83.31 114 ASP A CA 1
ATOM 806 C C . ASP A 1 114 ? -10.453 16.766 -2.551 1 83.31 114 ASP A C 1
ATOM 808 O O . ASP A 1 114 ? -10.547 17.859 -1.968 1 83.31 114 ASP A O 1
ATOM 812 N N . HIS A 1 115 ? -11.281 16.375 -3.473 1 82.38 115 HIS A N 1
ATOM 813 C CA . HIS A 1 115 ? -12.406 17.203 -3.889 1 82.38 115 HIS A CA 1
ATOM 814 C C . HIS A 1 115 ? -13.391 17.406 -2.742 1 82.38 115 HIS A C 1
ATOM 816 O O . HIS A 1 115 ? -13.883 18.516 -2.529 1 82.38 115 HIS A O 1
ATOM 822 N N . PHE A 1 116 ? -13.672 16.344 -2 1 88.5 116 PHE A N 1
ATOM 823 C CA . PHE A 1 116 ? -14.68 16.406 -0.947 1 88.5 116 PHE A CA 1
ATOM 824 C C . PHE A 1 116 ? -14.031 16.672 0.406 1 88.5 116 PHE A C 1
ATOM 826 O O . PHE A 1 116 ? -14.719 16.969 1.386 1 88.5 116 PHE A O 1
ATOM 833 N N . GLY A 1 117 ? -12.703 16.562 0.413 1 86.81 117 GLY A N 1
ATOM 834 C CA . GLY A 1 117 ? -11.992 16.75 1.668 1 86.81 117 GLY A CA 1
ATOM 835 C C . GLY A 1 117 ? -12.273 15.656 2.682 1 86.81 117 GLY A C 1
ATOM 836 O O . GLY A 1 117 ? -12.539 15.945 3.854 1 86.81 117 GLY A O 1
ATOM 837 N N . TRP A 1 118 ? -12.352 14.484 2.137 1 87.94 118 TRP A N 1
ATOM 838 C CA . TRP A 1 118 ? -12.68 13.344 2.986 1 87.94 118 TRP A CA 1
ATOM 839 C C . TRP A 1 118 ? -11.43 12.75 3.613 1 87.94 118 TRP A C 1
ATOM 841 O O . TRP A 1 118 ? -10.312 12.977 3.125 1 87.94 118 TRP A O 1
ATOM 851 N N . VAL A 1 119 ? -11.562 12.109 4.754 1 88.75 119 VAL A N 1
ATOM 852 C CA . VAL A 1 119 ? -10.57 11.266 5.414 1 88.75 119 VAL A CA 1
ATOM 853 C C . VAL A 1 119 ? -9.367 12.109 5.816 1 88.75 119 VAL A C 1
ATOM 855 O O . VAL A 1 119 ? -8.219 11.742 5.531 1 88.75 119 VAL A O 1
ATOM 858 N N . GLY A 1 120 ? -9.617 13.266 6.215 1 81.06 120 GLY A N 1
ATOM 859 C CA . GLY A 1 120 ? -8.609 14.094 6.859 1 81.06 120 GLY A CA 1
ATOM 860 C C . GLY A 1 120 ? -7.812 14.938 5.883 1 81.06 120 GLY A C 1
ATOM 861 O O . GLY A 1 120 ? -6.891 15.648 6.277 1 81.06 120 GLY A O 1
ATOM 862 N N . PHE A 1 121 ? -8.133 14.805 4.602 1 82.19 121 PHE A N 1
ATOM 863 C CA . PHE A 1 121 ? -7.43 15.617 3.613 1 82.19 121 PHE A CA 1
ATOM 864 C C . PHE A 1 121 ? -8.117 16.969 3.426 1 82.19 121 PHE A C 1
ATOM 866 O O . PHE A 1 121 ? -9.328 17.078 3.627 1 82.19 121 PHE A O 1
ATOM 873 N N . ALA A 1 122 ? -7.344 17.906 3.088 1 80.38 122 ALA A N 1
ATOM 874 C CA . ALA A 1 122 ? -7.898 19.219 2.773 1 80.38 122 ALA A CA 1
ATOM 875 C C . ALA A 1 122 ? -8.664 19.172 1.452 1 80.38 122 ALA A C 1
ATOM 877 O O . ALA A 1 122 ? -8.32 18.422 0.546 1 80.38 122 ALA A O 1
ATOM 878 N N . GLN A 1 123 ? -9.727 19.969 1.43 1 82.19 123 GLN A N 1
ATOM 879 C CA . GLN A 1 123 ? -10.531 20.016 0.218 1 82.19 123 GLN A CA 1
ATOM 880 C C . GLN A 1 123 ? -9.852 20.844 -0.866 1 82.19 123 GLN A C 1
ATOM 882 O O . GLN A 1 123 ? -9.461 21.984 -0.623 1 82.19 123 GLN A O 1
ATOM 887 N N . HIS A 1 124 ? -9.57 20.203 -1.971 1 78.75 124 HIS A N 1
ATOM 888 C CA . HIS A 1 124 ? -9.109 20.859 -3.189 1 78.75 124 HIS A CA 1
ATOM 889 C C . HIS A 1 124 ? -10.055 20.578 -4.352 1 78.75 124 HIS A C 1
ATOM 891 O O . HIS A 1 124 ? -10.32 19.422 -4.688 1 78.75 124 HIS A O 1
ATOM 897 N N . THR A 1 125 ? -10.656 21.625 -4.832 1 78 125 THR A N 1
ATOM 898 C CA . THR A 1 125 ? -11.594 21.438 -5.93 1 78 125 THR A CA 1
ATOM 899 C C . THR A 1 125 ? -10.898 20.828 -7.141 1 78 125 THR A C 1
ATOM 901 O O . THR A 1 125 ? -9.727 21.125 -7.406 1 78 125 THR A O 1
ATOM 904 N N . ALA A 1 126 ? -11.609 19.906 -7.617 1 74 126 ALA A N 1
ATOM 905 C CA . ALA A 1 126 ? -11.039 19.266 -8.805 1 74 126 ALA A CA 1
ATOM 906 C C . ALA A 1 126 ? -10.891 20.266 -9.945 1 74 126 ALA A C 1
ATOM 908 O O . ALA A 1 126 ? -11.875 20.875 -10.375 1 74 126 ALA A O 1
ATOM 909 N N . ASP A 1 127 ? -9.758 20.562 -10.281 1 77.62 127 ASP A N 1
ATOM 910 C CA . ASP A 1 127 ? -9.453 21.422 -11.414 1 77.62 127 ASP A CA 1
ATOM 911 C C . ASP A 1 127 ? -9.367 20.625 -12.711 1 77.62 127 ASP A C 1
ATOM 913 O O . ASP A 1 127 ? -9.141 19.422 -12.68 1 77.62 127 ASP A O 1
ATOM 917 N N . PRO A 1 128 ? -9.805 21.188 -13.844 1 81.5 128 PRO A N 1
ATOM 918 C CA . PRO A 1 128 ? -9.805 20.5 -15.141 1 81.5 128 PRO A CA 1
ATOM 919 C C . PRO A 1 128 ? -8.5 19.766 -15.414 1 81.5 128 PRO A C 1
ATOM 921 O O . PRO A 1 128 ? -8.5 18.719 -16.062 1 81.5 128 PRO A O 1
ATOM 924 N N . TRP A 1 129 ? -7.508 20.203 -14.922 1 77.75 129 TRP A N 1
ATOM 925 C CA . TRP A 1 129 ? -6.211 19.578 -15.141 1 77.75 129 TRP A CA 1
ATOM 926 C C . TRP A 1 129 ? -6.102 18.281 -14.344 1 77.75 129 TRP A C 1
ATOM 928 O O . TRP A 1 129 ? -5.516 17.297 -14.82 1 77.75 129 TRP A O 1
ATOM 938 N N . ARG A 1 130 ? -6.633 18.297 -13.219 1 75.94 130 ARG A N 1
ATOM 939 C CA . ARG A 1 130 ? -6.664 17.078 -12.422 1 75.94 130 ARG A CA 1
ATOM 940 C C . ARG A 1 130 ? -7.543 16.016 -13.086 1 75.94 130 ARG A C 1
ATOM 942 O O . ARG A 1 130 ? -7.195 14.836 -13.102 1 75.94 130 ARG A O 1
ATOM 949 N N . ILE A 1 131 ? -8.57 16.5 -13.625 1 81.06 131 ILE A N 1
ATOM 950 C CA . ILE A 1 131 ? -9.484 15.594 -14.312 1 81.06 131 ILE A CA 1
ATOM 951 C C . ILE A 1 131 ? -8.805 15 -15.539 1 81.06 131 ILE A C 1
ATOM 953 O O . ILE A 1 131 ? -8.883 13.797 -15.789 1 81.06 131 ILE A O 1
ATOM 957 N N . LEU A 1 132 ? -8.141 15.797 -16.203 1 84.5 132 LEU A N 1
ATOM 958 C CA . LEU A 1 132 ? -7.422 15.336 -17.391 1 84.5 132 LEU A CA 1
ATOM 959 C C . LEU A 1 132 ? -6.312 14.367 -17 1 84.5 132 LEU A C 1
ATOM 961 O O . LEU A 1 132 ? -6.098 13.359 -17.688 1 84.5 132 LEU A O 1
ATOM 965 N N . GLY A 1 133 ? -5.637 14.695 -16.031 1 79.31 133 GLY A N 1
ATOM 966 C CA . GLY A 1 133 ? -4.594 13.797 -15.562 1 79.31 133 GLY A CA 1
ATOM 967 C C . GLY A 1 133 ? -5.109 12.422 -15.188 1 79.31 133 GLY A C 1
ATOM 968 O O . GLY A 1 133 ? -4.527 11.406 -15.578 1 79.31 133 GLY A O 1
ATOM 969 N N . CYS A 1 134 ? -6.191 12.43 -14.531 1 79.19 134 CYS A N 1
ATOM 970 C CA . CYS A 1 134 ? -6.824 11.164 -14.172 1 79.19 134 CYS A CA 1
ATOM 971 C C . CYS A 1 134 ? -7.219 10.383 -15.422 1 79.19 134 CYS A C 1
ATOM 973 O O . CYS A 1 134 ? -7.004 9.172 -15.492 1 79.19 134 CYS A O 1
ATOM 975 N N . ALA A 1 135 ? -7.742 11.062 -16.344 1 83.88 135 ALA A N 1
ATOM 976 C CA . ALA A 1 135 ? -8.148 10.445 -17.609 1 83.88 135 ALA A CA 1
ATOM 977 C C . ALA A 1 135 ? -6.953 9.836 -18.328 1 83.88 135 ALA A C 1
ATOM 979 O O . ALA A 1 135 ? -7.047 8.742 -18.875 1 83.88 135 ALA A O 1
ATOM 980 N N . LEU A 1 136 ? -5.887 10.5 -18.344 1 81.81 136 LEU A N 1
ATOM 981 C CA . LEU A 1 136 ? -4.668 10 -18.984 1 81.81 136 LEU A CA 1
ATOM 982 C C . LEU A 1 136 ? -4.156 8.758 -18.266 1 81.81 136 LEU A C 1
ATOM 984 O O . LEU A 1 136 ? -3.738 7.789 -18.906 1 81.81 136 LEU A O 1
ATOM 988 N N . MET A 1 137 ? -4.223 8.828 -17.031 1 75.38 137 MET A N 1
ATOM 989 C CA . MET A 1 137 ? -3.76 7.684 -16.25 1 75.38 137 MET A CA 1
ATOM 990 C C . MET A 1 137 ? -4.641 6.465 -16.5 1 75.38 137 MET A C 1
ATOM 992 O O . MET A 1 137 ? -4.133 5.359 -16.688 1 75.38 137 MET A O 1
ATOM 996 N N . ILE A 1 138 ? -5.934 6.688 -16.562 1 74.88 138 ILE A N 1
ATOM 997 C CA . ILE A 1 138 ? -6.867 5.602 -16.844 1 74.88 138 ILE A CA 1
ATOM 998 C C . ILE A 1 138 ? -6.629 5.07 -18.266 1 74.88 138 ILE A C 1
ATOM 1000 O O . ILE A 1 138 ? -6.609 3.857 -18.484 1 74.88 138 ILE A O 1
ATOM 1004 N N . GLY A 1 139 ? -6.473 5.938 -19.188 1 79.19 139 GLY A N 1
ATOM 1005 C CA . GLY A 1 139 ? -6.152 5.535 -20.547 1 79.19 139 GLY A CA 1
ATOM 1006 C C . GLY A 1 139 ? -4.883 4.703 -20.641 1 79.19 139 GLY A C 1
ATOM 1007 O O . GLY A 1 139 ? -4.848 3.695 -21.344 1 79.19 139 GLY A O 1
ATOM 1008 N N . GLY A 1 140 ? -3.848 5.137 -20.016 1 73.62 140 GLY A N 1
ATOM 1009 C CA . GLY A 1 140 ? -2.615 4.367 -19.969 1 73.62 140 GLY A CA 1
ATOM 1010 C C . GLY A 1 140 ? -2.801 2.982 -19.391 1 73.62 140 GLY A C 1
ATOM 1011 O O . GLY A 1 140 ? -2.244 2.006 -19.891 1 73.62 140 GLY A O 1
ATOM 1012 N N . LEU A 1 141 ? -3.609 2.842 -18.359 1 70.81 141 LEU A N 1
ATOM 1013 C CA . LEU A 1 141 ? -3.916 1.563 -17.734 1 70.81 141 LEU A CA 1
ATOM 1014 C C . LEU A 1 141 ? -4.562 0.607 -18.734 1 70.81 141 LEU A C 1
ATOM 1016 O O . LEU A 1 141 ? -4.219 -0.576 -18.781 1 70.81 141 LEU A O 1
ATOM 1020 N N . VAL A 1 142 ? -5.508 1.127 -19.422 1 74.31 142 VAL A N 1
ATOM 1021 C CA . VAL A 1 142 ? -6.215 0.32 -20.406 1 74.31 142 VAL A CA 1
ATOM 1022 C C . VAL A 1 142 ? -5.227 -0.202 -21.453 1 74.31 142 VAL A C 1
ATOM 1024 O O . VAL A 1 142 ? -5.309 -1.359 -21.875 1 74.31 142 VAL A O 1
ATOM 1027 N N . LEU A 1 143 ? -4.258 0.542 -21.812 1 75.31 143 LEU A N 1
ATOM 1028 C CA . LEU A 1 143 ? -3.271 0.145 -22.812 1 75.31 143 LEU A CA 1
ATOM 1029 C C . LEU A 1 143 ? -2.342 -0.931 -22.25 1 75.31 143 LEU A C 1
ATOM 1031 O O . LEU A 1 143 ? -1.976 -1.866 -22.969 1 75.31 143 LEU A O 1
ATOM 1035 N N . VAL A 1 144 ? -1.989 -0.861 -21.062 1 69.75 144 VAL A N 1
ATOM 1036 C CA . VAL A 1 144 ? -1.068 -1.807 -20.438 1 69.75 144 VAL A CA 1
ATOM 1037 C C . VAL A 1 144 ? -1.767 -3.148 -20.234 1 69.75 144 VAL A C 1
ATOM 1039 O O . VAL A 1 144 ? -1.166 -4.207 -20.438 1 69.75 144 VAL A O 1
ATOM 1042 N N . CYS A 1 145 ? -3.059 -3.119 -19.828 1 68.31 145 CYS A N 1
ATOM 1043 C CA . CYS A 1 145 ? -3.783 -4.332 -19.469 1 68.31 145 CYS A CA 1
ATOM 1044 C C . CYS A 1 145 ? -4.297 -5.051 -20.703 1 68.31 145 CYS A C 1
ATOM 1046 O O . CYS A 1 145 ? -4.574 -6.25 -20.672 1 68.31 145 CYS A O 1
ATOM 1048 N N . LEU A 1 146 ? -4.648 -4.43 -21.703 1 66.25 146 LEU A N 1
ATOM 1049 C CA . LEU A 1 146 ? -5.172 -5.055 -22.906 1 66.25 146 LEU A CA 1
ATOM 1050 C C . LEU A 1 146 ? -4.074 -5.812 -23.641 1 66.25 146 LEU A C 1
ATOM 1052 O O . LEU A 1 146 ? -4.348 -6.531 -24.609 1 66.25 146 LEU A O 1
ATOM 1056 N N . ARG A 1 147 ? -2.896 -5.816 -23.078 1 60.91 147 ARG A N 1
ATOM 1057 C CA . ARG A 1 147 ? -1.868 -6.574 -23.781 1 60.91 147 ARG A CA 1
ATOM 1058 C C . ARG A 1 147 ? -1.237 -7.621 -22.875 1 60.91 147 ARG A C 1
ATOM 1060 O O . ARG A 1 147 ? -1.082 -7.391 -21.672 1 60.91 147 ARG A O 1
ATOM 1067 N N . MET B 1 1 ? -8.93 -12.156 -18.234 1 61.75 1 MET B N 1
ATOM 1068 C CA . MET B 1 1 ? -8.773 -11.922 -16.797 1 61.75 1 MET B CA 1
ATOM 1069 C C . MET B 1 1 ? -10.133 -11.914 -16.094 1 61.75 1 MET B C 1
ATOM 1071 O O . MET B 1 1 ? -11.062 -11.242 -16.547 1 61.75 1 MET B O 1
ATOM 1075 N N . PRO B 1 2 ? -10.32 -12.805 -15.164 1 74.38 2 PRO B N 1
ATOM 1076 C CA . PRO B 1 2 ? -11.641 -12.797 -14.523 1 74.38 2 PRO B CA 1
ATOM 1077 C C . PRO B 1 2 ? -11.969 -11.461 -13.852 1 74.38 2 PRO B C 1
ATOM 1079 O O . PRO B 1 2 ? -11.07 -10.797 -13.328 1 74.38 2 PRO B O 1
ATOM 1082 N N . PHE B 1 3 ? -13.18 -10.992 -14.109 1 79.25 3 PHE B N 1
ATOM 1083 C CA . PHE B 1 3 ? -13.727 -9.734 -13.602 1 79.25 3 PHE B CA 1
ATOM 1084 C C . PHE B 1 3 ? -13.547 -9.641 -12.094 1 79.25 3 PHE B C 1
ATOM 1086 O O . PHE B 1 3 ? -13.227 -8.57 -11.562 1 79.25 3 PHE B O 1
ATOM 1093 N N . LEU B 1 4 ? -13.609 -10.711 -11.438 1 85.88 4 LEU B N 1
ATOM 1094 C CA . LEU B 1 4 ? -13.523 -10.727 -9.984 1 85.88 4 LEU B CA 1
ATOM 1095 C C . LEU B 1 4 ? -12.117 -10.367 -9.516 1 85.88 4 LEU B C 1
ATOM 1097 O O . LEU B 1 4 ? -11.953 -9.648 -8.523 1 85.88 4 LEU B O 1
ATOM 1101 N N . ILE B 1 5 ? -11.203 -10.812 -10.25 1 86.69 5 ILE B N 1
ATOM 1102 C CA . ILE B 1 5 ? -9.812 -10.547 -9.898 1 86.69 5 ILE B CA 1
ATOM 1103 C C . ILE B 1 5 ? -9.492 -9.078 -10.141 1 86.69 5 ILE B C 1
ATOM 1105 O O . ILE B 1 5 ? -8.844 -8.43 -9.305 1 86.69 5 ILE B O 1
ATOM 1109 N N . ALA B 1 6 ? -10.023 -8.602 -11.203 1 82 6 ALA B N 1
ATOM 1110 C CA . ALA B 1 6 ? -9.836 -7.184 -11.516 1 82 6 ALA B CA 1
ATOM 1111 C C . ALA B 1 6 ? -10.523 -6.293 -10.484 1 82 6 ALA B C 1
ATOM 1113 O O . ALA B 1 6 ? -9.977 -5.273 -10.062 1 82 6 ALA B O 1
ATOM 1114 N N . ALA B 1 7 ? -11.656 -6.691 -10.102 1 89.38 7 ALA B N 1
ATOM 1115 C CA . ALA B 1 7 ? -12.414 -5.938 -9.109 1 89.38 7 ALA B CA 1
ATOM 1116 C C . ALA B 1 7 ? -11.703 -5.938 -7.758 1 89.38 7 ALA B C 1
ATOM 1118 O O . ALA B 1 7 ? -11.648 -4.91 -7.078 1 89.38 7 ALA B O 1
ATOM 1119 N N . ALA B 1 8 ? -11.164 -7.035 -7.402 1 92.38 8 ALA B N 1
ATOM 1120 C CA . ALA B 1 8 ? -10.43 -7.145 -6.145 1 92.38 8 ALA B CA 1
ATOM 1121 C C . ALA B 1 8 ? -9.203 -6.242 -6.145 1 92.38 8 ALA B C 1
ATOM 1123 O O . ALA B 1 8 ? -8.898 -5.594 -5.141 1 92.38 8 ALA B O 1
ATOM 1124 N N . ALA B 1 9 ? -8.531 -6.223 -7.242 1 89.31 9 ALA B N 1
ATOM 1125 C CA . ALA B 1 9 ? -7.367 -5.348 -7.371 1 89.31 9 ALA B CA 1
ATOM 1126 C C . ALA B 1 9 ? -7.766 -3.881 -7.262 1 89.31 9 ALA B C 1
ATOM 1128 O O . ALA B 1 9 ? -7.074 -3.088 -6.617 1 89.31 9 ALA B O 1
ATOM 1129 N N . ALA B 1 10 ? -8.859 -3.584 -7.887 1 87.56 10 ALA B N 1
ATOM 1130 C CA . ALA B 1 10 ? -9.359 -2.213 -7.816 1 87.56 10 ALA B CA 1
ATOM 1131 C C . ALA B 1 10 ? -9.719 -1.829 -6.383 1 87.56 10 ALA B C 1
ATOM 1133 O O . ALA B 1 10 ? -9.367 -0.742 -5.922 1 87.56 10 ALA B O 1
ATOM 1134 N N . ILE B 1 11 ? -10.336 -2.686 -5.715 1 94.12 11 ILE B N 1
ATOM 1135 C CA . ILE B 1 11 ? -10.703 -2.453 -4.32 1 94.12 11 ILE B CA 1
ATOM 1136 C C . ILE B 1 11 ? -9.445 -2.289 -3.477 1 94.12 11 ILE B C 1
ATOM 1138 O O . ILE B 1 11 ? -9.383 -1.422 -2.602 1 94.12 11 ILE B O 1
ATOM 1142 N N . ALA B 1 12 ? -8.5 -3.09 -3.764 1 93.62 12 ALA B N 1
ATOM 1143 C CA . ALA B 1 12 ? -7.227 -2.969 -3.059 1 93.62 12 ALA B CA 1
ATOM 1144 C C . ALA B 1 12 ? -6.617 -1.583 -3.258 1 93.62 12 ALA B C 1
ATOM 1146 O O . ALA B 1 12 ? -6.121 -0.974 -2.309 1 93.62 12 ALA B O 1
ATOM 1147 N N . GLY B 1 13 ? -6.676 -1.085 -4.438 1 90 13 GLY B N 1
ATOM 1148 C CA . GLY B 1 13 ? -6.191 0.257 -4.723 1 90 13 GLY B CA 1
ATOM 1149 C C . GLY B 1 13 ? -6.938 1.335 -3.963 1 90 13 GLY B C 1
ATOM 1150 O O . GLY B 1 13 ? -6.328 2.264 -3.428 1 90 13 GLY B O 1
ATOM 1151 N N . ILE B 1 14 ? -8.203 1.196 -3.912 1 92.25 14 ILE B N 1
ATOM 1152 C CA . ILE B 1 14 ? -9.047 2.131 -3.174 1 92.25 14 ILE B CA 1
ATOM 1153 C C . ILE B 1 14 ? -8.68 2.098 -1.692 1 92.25 14 ILE B C 1
ATOM 1155 O O . ILE B 1 14 ? -8.438 3.145 -1.082 1 92.25 14 ILE B O 1
ATOM 1159 N N . LEU B 1 15 ? -8.625 0.918 -1.184 1 94.75 15 LEU B N 1
ATOM 1160 C CA . LEU B 1 15 ? -8.344 0.75 0.238 1 94.75 15 LEU B CA 1
ATOM 1161 C C . LEU B 1 15 ? -6.961 1.286 0.588 1 94.75 15 LEU B C 1
ATOM 1163 O O . LEU B 1 15 ? -6.766 1.871 1.657 1 94.75 15 LEU B O 1
ATOM 1167 N N . ASN B 1 16 ? -6.035 1.081 -0.31 1 92.12 16 ASN B N 1
ATOM 1168 C CA . ASN B 1 16 ? -4.684 1.585 -0.08 1 92.12 16 ASN B CA 1
ATOM 1169 C C . ASN B 1 16 ? -4.664 3.107 0.009 1 92.12 16 ASN B C 1
ATOM 1171 O O . ASN B 1 16 ? -3.971 3.674 0.857 1 92.12 16 ASN B O 1
ATOM 1175 N N . THR B 1 17 ? -5.363 3.75 -0.769 1 90.06 17 THR B N 1
ATOM 1176 C CA . THR B 1 17 ? -5.43 5.207 -0.791 1 90.06 17 THR B CA 1
ATOM 1177 C C . THR B 1 17 ? -6.16 5.734 0.442 1 90.06 17 THR B C 1
ATOM 1179 O O . THR B 1 17 ? -5.699 6.68 1.084 1 90.06 17 THR B O 1
ATOM 1182 N N . VAL B 1 18 ? -7.219 5.125 0.789 1 92.69 18 VAL B N 1
ATOM 1183 C CA . VAL B 1 18 ? -8 5.555 1.943 1 92.69 18 VAL B CA 1
ATOM 1184 C C . VAL B 1 18 ? -7.215 5.293 3.227 1 92.69 18 VAL B C 1
ATOM 1186 O O . VAL B 1 18 ? -7.25 6.102 4.156 1 92.69 18 VAL B O 1
ATOM 1189 N N . GLN B 1 19 ? -6.559 4.211 3.197 1 94.12 19 GLN B N 1
ATOM 1190 C CA . GLN B 1 19 ? -5.758 3.859 4.367 1 94.12 19 GLN B CA 1
ATOM 1191 C C . GLN B 1 19 ? -4.688 4.91 4.633 1 94.12 19 GLN B C 1
ATOM 1193 O O . GLN B 1 19 ? -4.363 5.195 5.789 1 94.12 19 GLN B O 1
ATOM 1198 N N . SER B 1 20 ? -4.117 5.473 3.58 1 91.06 20 SER B N 1
ATOM 1199 C CA . SER B 1 20 ? -3.104 6.512 3.75 1 91.06 20 SER B CA 1
ATOM 1200 C C . SER B 1 20 ? -3.666 7.715 4.496 1 91.06 20 SER B C 1
ATOM 1202 O O . SER B 1 20 ? -3.014 8.258 5.395 1 91.06 20 SER B O 1
ATOM 1204 N N . GLY B 1 21 ? -4.84 8.094 4.184 1 91.56 21 GLY B N 1
ATOM 1205 C CA . GLY B 1 21 ? -5.508 9.172 4.898 1 91.56 21 GLY B CA 1
ATOM 1206 C C . GLY B 1 21 ? -5.855 8.812 6.332 1 91.56 21 GLY B C 1
ATOM 1207 O O . GLY B 1 21 ? -5.688 9.625 7.242 1 91.56 21 GLY B O 1
ATOM 1208 N N . ALA B 1 22 ? -6.352 7.637 6.469 1 94.5 22 ALA B N 1
ATOM 1209 C CA . ALA B 1 22 ? -6.703 7.156 7.801 1 94.5 22 ALA B CA 1
ATOM 1210 C C . ALA B 1 22 ? -5.477 7.117 8.711 1 94.5 22 ALA B C 1
ATOM 1212 O O . ALA B 1 22 ? -5.535 7.555 9.859 1 94.5 22 ALA B O 1
ATOM 1213 N N . ASN B 1 23 ? -4.391 6.621 8.172 1 94.38 23 ASN B N 1
ATOM 1214 C CA . ASN B 1 23 ? -3.152 6.535 8.945 1 94.38 23 ASN B CA 1
ATOM 1215 C C . ASN B 1 23 ? -2.627 7.918 9.32 1 94.38 23 ASN B C 1
ATOM 1217 O O . ASN B 1 23 ? -2.207 8.141 10.453 1 94.38 23 ASN B O 1
ATOM 1221 N N . ALA B 1 24 ? -2.672 8.758 8.352 1 92.56 24 ALA B N 1
ATOM 1222 C CA . ALA B 1 24 ? -2.227 10.125 8.594 1 92.56 24 ALA B CA 1
ATOM 1223 C C . ALA B 1 24 ? -3.094 10.805 9.648 1 92.56 24 ALA B C 1
ATOM 1225 O O . ALA B 1 24 ? -2.58 11.5 10.523 1 92.56 24 ALA B O 1
ATOM 1226 N N . SER B 1 25 ? -4.332 10.602 9.586 1 93.56 25 SER B N 1
ATOM 1227 C CA . SER B 1 25 ? -5.266 11.211 10.531 1 93.56 25 SER B CA 1
ATOM 1228 C C . SER B 1 25 ? -5.09 10.625 11.93 1 93.56 25 SER B C 1
ATOM 1230 O O . SER B 1 25 ? -5.219 11.344 12.93 1 93.56 25 SER B O 1
ATOM 1232 N N . LEU B 1 26 ? -4.906 9.344 11.953 1 93.69 26 LEU B N 1
ATOM 1233 C CA . LEU B 1 26 ? -4.641 8.695 13.234 1 93.69 26 LEU B CA 1
ATOM 1234 C C . LEU B 1 26 ? -3.432 9.32 13.922 1 93.69 26 LEU B C 1
ATOM 1236 O O . LEU B 1 26 ? -3.492 9.664 15.102 1 93.69 26 LEU B O 1
ATOM 1240 N N . ASN B 1 27 ? -2.396 9.477 13.141 1 93.44 27 ASN B N 1
ATOM 1241 C CA . ASN B 1 27 ? -1.188 10.078 13.703 1 93.44 27 ASN B CA 1
ATOM 1242 C C . ASN B 1 27 ? -1.406 11.539 14.062 1 93.44 27 ASN B C 1
ATOM 1244 O O . ASN B 1 27 ? -0.857 12.023 15.055 1 93.44 27 ASN B O 1
ATOM 1248 N N . LYS B 1 28 ? -2.119 12.234 13.281 1 91.62 28 LYS B N 1
ATOM 1249 C CA . LYS B 1 28 ? -2.416 13.625 13.586 1 91.62 28 LYS B CA 1
ATOM 1250 C C . LYS B 1 28 ? -3.111 13.766 14.938 1 91.62 28 LYS B C 1
ATOM 1252 O O . LYS B 1 28 ? -2.818 14.68 15.703 1 91.62 28 LYS B O 1
ATOM 1257 N N . ALA B 1 29 ? -3.965 12.883 15.227 1 92.94 29 ALA B N 1
ATOM 1258 C CA . ALA B 1 29 ? -4.727 12.93 16.469 1 92.94 29 ALA B CA 1
ATOM 1259 C C . ALA B 1 29 ? -3.879 12.453 17.641 1 92.94 29 ALA B C 1
ATOM 1261 O O . ALA B 1 29 ? -3.889 13.062 18.719 1 92.94 29 ALA B O 1
ATOM 1262 N N . LEU B 1 30 ? -3.172 11.391 17.438 1 93.5 30 LEU B N 1
ATOM 1263 C CA . LEU B 1 30 ? -2.414 10.773 18.516 1 93.5 30 LEU B CA 1
ATOM 1264 C C . LEU B 1 30 ? -1.083 11.484 18.719 1 93.5 30 LEU B C 1
ATOM 1266 O O . LEU B 1 30 ? -0.551 11.5 19.844 1 93.5 30 LEU B O 1
ATOM 1270 N N . ASP B 1 31 ? -0.525 12.008 17.641 1 93.31 31 ASP B N 1
ATOM 1271 C CA . ASP B 1 31 ? 0.787 12.641 17.609 1 93.31 31 ASP B CA 1
ATOM 1272 C C . ASP B 1 31 ? 1.871 11.688 18.109 1 93.31 31 ASP B C 1
ATOM 1274 O O . ASP B 1 31 ? 2.75 12.086 18.875 1 93.31 31 ASP B O 1
ATOM 1278 N N . GLN B 1 32 ? 1.708 10.5 17.828 1 94.25 32 GLN B N 1
ATOM 1279 C CA . GLN B 1 32 ? 2.619 9.406 18.141 1 94.25 32 GLN B CA 1
ATOM 1280 C C . GLN B 1 32 ? 2.764 8.461 16.953 1 94.25 32 GLN B C 1
ATOM 1282 O O . GLN B 1 32 ? 2.115 7.414 16.906 1 94.25 32 GLN B O 1
ATOM 1287 N N . PRO B 1 33 ? 3.666 8.75 16.062 1 93.94 33 PRO B N 1
ATOM 1288 C CA . PRO B 1 33 ? 3.764 8.016 14.805 1 93.94 33 PRO B CA 1
ATOM 1289 C C . PRO B 1 33 ? 4.023 6.523 15.016 1 93.94 33 PRO B C 1
ATOM 1291 O O . PRO B 1 33 ? 3.4 5.688 14.352 1 93.94 33 PRO B O 1
ATOM 1294 N N . ILE B 1 34 ? 4.934 6.184 15.898 1 95.56 34 ILE B N 1
ATOM 1295 C CA . ILE B 1 34 ? 5.27 4.781 16.125 1 95.56 34 ILE B CA 1
ATOM 1296 C C . ILE B 1 34 ? 4.078 4.051 16.734 1 95.56 34 ILE B C 1
ATOM 1298 O O . ILE B 1 34 ? 3.752 2.932 16.328 1 95.56 34 ILE B O 1
ATOM 1302 N N . LEU B 1 35 ? 3.43 4.715 17.672 1 95.19 35 LEU B N 1
ATOM 1303 C CA . LEU B 1 35 ? 2.238 4.109 18.25 1 95.19 35 LEU B CA 1
ATOM 1304 C C . LEU B 1 35 ? 1.14 3.951 17.219 1 95.19 35 LEU B C 1
ATOM 1306 O O . LEU B 1 35 ? 0.451 2.928 17.188 1 95.19 35 LEU B O 1
ATOM 1310 N N . ALA B 1 36 ? 0.93 4.938 16.438 1 95.31 36 ALA B N 1
ATOM 1311 C CA . ALA B 1 36 ? -0.051 4.848 15.359 1 95.31 36 ALA B CA 1
ATOM 1312 C C . ALA B 1 36 ? 0.243 3.658 14.445 1 95.31 36 ALA B C 1
ATOM 1314 O O . ALA B 1 36 ? -0.658 2.885 14.109 1 95.31 36 ALA B O 1
ATOM 1315 N N . ALA B 1 37 ? 1.472 3.521 14.062 1 96.38 37 ALA B N 1
ATOM 1316 C CA . ALA B 1 37 ? 1.882 2.422 13.195 1 96.38 37 ALA B CA 1
ATOM 1317 C C . ALA B 1 37 ? 1.627 1.072 13.859 1 96.38 37 ALA B C 1
ATOM 1319 O O . ALA B 1 37 ? 1.19 0.123 13.203 1 96.38 37 ALA B O 1
ATOM 1320 N N . LEU B 1 38 ? 1.918 1.005 15.156 1 96.31 38 LEU B N 1
ATOM 1321 C CA . LEU B 1 38 ? 1.712 -0.236 15.898 1 96.31 38 LEU B CA 1
ATOM 1322 C C . LEU B 1 38 ? 0.226 -0.557 16.016 1 96.31 38 LEU B C 1
ATOM 1324 O O . LEU B 1 38 ? -0.167 -1.725 15.977 1 96.31 38 LEU B O 1
ATOM 1328 N N . VAL B 1 39 ? -0.587 0.426 16.188 1 95.44 39 VAL B N 1
ATOM 1329 C CA . VAL B 1 39 ? -2.033 0.232 16.234 1 95.44 39 VAL B CA 1
ATOM 1330 C C . VAL B 1 39 ? -2.529 -0.287 14.891 1 95.44 39 VAL B C 1
ATOM 1332 O O . VAL B 1 39 ? -3.33 -1.222 14.836 1 95.44 39 VAL B O 1
ATOM 1335 N N . VAL B 1 40 ? -2.08 0.294 13.859 1 95.19 40 VAL B N 1
ATOM 1336 C CA . VAL B 1 40 ? -2.424 -0.137 12.508 1 95.19 40 VAL B CA 1
ATOM 1337 C C . VAL B 1 40 ? -2.004 -1.591 12.312 1 95.19 40 VAL B C 1
ATOM 1339 O O . VAL B 1 40 ? -2.766 -2.395 11.766 1 95.19 40 VAL B O 1
ATOM 1342 N N . THR B 1 41 ? -0.852 -1.915 12.773 1 96.44 41 THR B N 1
ATOM 1343 C CA . THR B 1 41 ? -0.322 -3.268 12.648 1 96.44 41 THR B CA 1
ATOM 1344 C C . THR B 1 41 ? -1.14 -4.25 13.484 1 96.44 41 THR B C 1
ATOM 1346 O O . THR B 1 41 ? -1.342 -5.398 13.086 1 96.44 41 THR B O 1
ATOM 1349 N N . ALA B 1 42 ? -1.527 -3.846 14.602 1 96.69 42 ALA B N 1
ATOM 1350 C CA . ALA B 1 42 ? -2.385 -4.695 15.43 1 96.69 42 ALA B CA 1
ATOM 1351 C C . ALA B 1 42 ? -3.682 -5.035 14.703 1 96.69 42 ALA B C 1
ATOM 1353 O O . ALA B 1 42 ? -4.172 -6.164 14.789 1 96.69 42 ALA B O 1
ATOM 1354 N N . ALA B 1 43 ? -4.219 -4.059 14.078 1 96.25 43 ALA B N 1
ATOM 1355 C CA . ALA B 1 43 ? -5.418 -4.301 13.281 1 96.25 43 ALA B CA 1
ATOM 1356 C C . ALA B 1 43 ? -5.133 -5.281 12.148 1 96.25 43 ALA B C 1
ATOM 1358 O O . ALA B 1 43 ? -5.996 -6.086 11.781 1 96.25 43 ALA B O 1
ATOM 1359 N N . ASN B 1 44 ? -3.941 -5.207 11.516 1 95.94 44 ASN B N 1
ATOM 1360 C CA . ASN B 1 44 ? -3.547 -6.191 10.516 1 95.94 44 ASN B CA 1
ATOM 1361 C C . ASN B 1 44 ? -3.631 -7.613 11.062 1 95.94 44 ASN B C 1
ATOM 1363 O O . ASN B 1 44 ? -4.254 -8.484 10.445 1 95.94 44 ASN B O 1
ATOM 1367 N N . VAL B 1 45 ? -3.057 -7.793 12.172 1 96.38 45 VAL B N 1
ATOM 1368 C CA . VAL B 1 45 ? -3.031 -9.109 12.797 1 96.38 45 VAL B CA 1
ATOM 1369 C C . VAL B 1 45 ? -4.461 -9.594 13.047 1 96.38 45 VAL B C 1
ATOM 1371 O O . VAL B 1 45 ? -4.785 -10.75 12.781 1 96.38 45 VAL B O 1
ATOM 1374 N N . ALA B 1 46 ? -5.262 -8.711 13.578 1 97.12 46 ALA B N 1
ATOM 1375 C CA . ALA B 1 46 ? -6.652 -9.062 13.859 1 97.12 46 ALA B CA 1
ATOM 1376 C C . ALA B 1 46 ? -7.367 -9.523 12.594 1 97.12 46 ALA B C 1
ATOM 1378 O O . ALA B 1 46 ? -8.094 -10.516 12.609 1 97.12 46 ALA B O 1
ATOM 1379 N N . VAL B 1 47 ? -7.191 -8.844 11.539 1 96.88 47 VAL B N 1
ATOM 1380 C CA . VAL B 1 47 ? -7.84 -9.172 10.273 1 96.88 47 VAL B CA 1
ATOM 1381 C C . VAL B 1 47 ? -7.34 -10.531 9.773 1 96.88 47 VAL B C 1
ATOM 1383 O O . VAL B 1 47 ? -8.133 -11.367 9.328 1 96.88 47 VAL B O 1
ATOM 1386 N N . TYR B 1 48 ? -6.047 -10.773 9.828 1 96.94 48 TYR B N 1
ATOM 1387 C CA . TYR B 1 48 ? -5.488 -12.031 9.344 1 96.94 48 TYR B CA 1
ATOM 1388 C C . TYR B 1 48 ? -5.977 -13.211 10.18 1 96.94 48 TYR B C 1
ATOM 1390 O O . TYR B 1 48 ? -6.312 -14.266 9.641 1 96.94 48 TYR B O 1
ATOM 1398 N N . LEU B 1 49 ? -5.988 -12.992 11.469 1 96.56 49 LEU B N 1
ATOM 1399 C CA . LEU B 1 49 ? -6.48 -14.055 12.344 1 96.56 49 LEU B CA 1
ATOM 1400 C C . LEU B 1 49 ? -7.961 -14.32 12.094 1 96.56 49 LEU B C 1
ATOM 1402 O O . LEU B 1 49 ? -8.414 -15.461 12.164 1 96.56 49 LEU B O 1
ATOM 1406 N N . ALA B 1 50 ? -8.742 -13.266 11.891 1 96.56 50 ALA B N 1
ATOM 1407 C CA . ALA B 1 50 ? -10.156 -13.422 11.578 1 96.56 50 ALA B CA 1
ATOM 1408 C C . ALA B 1 50 ? -10.344 -14.156 10.25 1 96.56 50 ALA B C 1
ATOM 1410 O O . ALA B 1 50 ? -11.328 -14.875 10.07 1 96.56 50 ALA B O 1
ATOM 1411 N N . ALA B 1 51 ? -9.445 -14.016 9.312 1 95.56 51 ALA B N 1
ATOM 1412 C CA . ALA B 1 51 ? -9.531 -14.641 7.996 1 95.56 51 ALA B CA 1
ATOM 1413 C C . ALA B 1 51 ? -9.023 -16.078 8.039 1 95.56 51 ALA B C 1
ATOM 1415 O O . ALA B 1 51 ? -9.328 -16.875 7.148 1 95.56 51 ALA B O 1
ATOM 1416 N N . ALA B 1 52 ? -8.25 -16.422 9.008 1 95.62 52 ALA B N 1
ATOM 1417 C CA . ALA B 1 52 ? -7.531 -17.703 9.102 1 95.62 52 ALA B CA 1
ATOM 1418 C C . ALA B 1 52 ? -8.492 -18.875 9.031 1 95.62 52 ALA B C 1
ATOM 1420 O O . ALA B 1 52 ? -8.242 -19.859 8.32 1 95.62 52 ALA B O 1
ATOM 1421 N N . PRO B 1 53 ? -9.656 -18.828 9.727 1 95.12 53 PRO B N 1
ATOM 1422 C CA . PRO B 1 53 ? -10.555 -19.984 9.672 1 95.12 53 PRO B CA 1
ATOM 1423 C C . PRO B 1 53 ? -11.141 -20.188 8.273 1 95.12 53 PRO B C 1
ATOM 1425 O O . PRO B 1 53 ? -11.555 -21.312 7.941 1 95.12 53 PRO B O 1
ATOM 1428 N N . PHE B 1 54 ? -11.219 -19.188 7.465 1 93.88 54 PHE B N 1
ATOM 1429 C CA . PHE B 1 54 ? -11.82 -19.281 6.141 1 93.88 54 PHE B CA 1
ATOM 1430 C C . PHE B 1 54 ? -10.766 -19.625 5.094 1 93.88 54 PHE B C 1
ATOM 1432 O O . PHE B 1 54 ? -11.047 -20.344 4.137 1 93.88 54 PHE B O 1
ATOM 1439 N N . ILE B 1 55 ? -9.586 -19.188 5.215 1 91.69 55 ILE B N 1
ATOM 1440 C CA . ILE B 1 55 ? -8.531 -19.344 4.223 1 91.69 55 ILE B CA 1
ATOM 1441 C C . ILE B 1 55 ? -7.633 -20.516 4.609 1 91.69 55 ILE B C 1
ATOM 1443 O O . ILE B 1 55 ? -7.059 -21.172 3.744 1 91.69 55 ILE B O 1
ATOM 1447 N N . GLY B 1 56 ? -7.566 -20.781 5.906 1 91.31 56 GLY B N 1
ATOM 1448 C CA . GLY B 1 56 ? -6.688 -21.828 6.406 1 91.31 56 GLY B CA 1
ATOM 1449 C C . GLY B 1 56 ? -5.336 -21.297 6.859 1 91.31 56 GLY B C 1
ATOM 1450 O O . GLY B 1 56 ? -4.879 -20.266 6.387 1 91.31 56 GLY B O 1
ATOM 1451 N N . ILE B 1 57 ? -4.781 -21.922 7.828 1 89.94 57 ILE B N 1
ATOM 1452 C CA . ILE B 1 57 ? -3.441 -21.609 8.305 1 89.94 57 ILE B CA 1
ATOM 1453 C C . ILE B 1 57 ? -2.703 -22.891 8.672 1 89.94 57 ILE B C 1
ATOM 1455 O O . ILE B 1 57 ? -3.268 -23.781 9.32 1 89.94 57 ILE B O 1
ATOM 1459 N N . GLY B 1 58 ? -1.598 -23.047 8.094 1 89.75 58 GLY B N 1
ATOM 1460 C CA . GLY B 1 58 ? -0.781 -24.219 8.367 1 89.75 58 GLY B CA 1
ATOM 1461 C C . GLY B 1 58 ? 0.705 -23.922 8.406 1 89.75 58 GLY B C 1
ATOM 1462 O O . GLY B 1 58 ? 1.122 -22.797 8.117 1 89.75 58 GLY B O 1
ATOM 1463 N N . TRP B 1 59 ? 1.418 -24.812 8.961 1 90.81 59 TRP B N 1
ATOM 1464 C CA . TRP B 1 59 ? 2.871 -24.688 8.977 1 90.81 59 TRP B CA 1
ATOM 1465 C C . TRP B 1 59 ? 3.482 -25.25 7.699 1 90.81 59 TRP B C 1
ATOM 1467 O O . TRP B 1 59 ? 3.225 -26.391 7.332 1 90.81 59 TRP B O 1
ATOM 1477 N N . PRO B 1 60 ? 4.168 -24.406 7.164 1 87.69 60 PRO B N 1
ATOM 1478 C CA . PRO B 1 60 ? 4.785 -24.906 5.938 1 87.69 60 PRO B CA 1
ATOM 1479 C C . PRO B 1 60 ? 5.926 -25.891 6.207 1 87.69 60 PRO B C 1
ATOM 1481 O O . PRO B 1 60 ? 6.555 -25.844 7.266 1 87.69 60 PRO B O 1
ATOM 1484 N N . GLY B 1 61 ? 6.086 -26.938 5.484 1 90.31 61 GLY B N 1
ATOM 1485 C CA . GLY B 1 61 ? 7.207 -27.859 5.594 1 90.31 61 GLY B CA 1
ATOM 1486 C C . GLY B 1 61 ? 8.555 -27.172 5.488 1 90.31 61 GLY B C 1
ATOM 1487 O O . GLY B 1 61 ? 8.648 -26.062 4.957 1 90.31 61 GLY B O 1
ATOM 1488 N N . SER B 1 62 ? 9.531 -27.734 6.117 1 91.88 62 SER B N 1
ATOM 1489 C CA . SER B 1 62 ? 10.883 -27.172 6.117 1 91.88 62 SER B CA 1
ATOM 1490 C C . SER B 1 62 ? 11.383 -26.938 4.695 1 91.88 62 SER B C 1
ATOM 1492 O O . SER B 1 62 ? 12.102 -25.969 4.438 1 91.88 62 SER B O 1
ATOM 1494 N N . GLN B 1 63 ? 11.031 -27.781 3.83 1 92.12 63 GLN B N 1
ATOM 1495 C CA . GLN B 1 63 ? 11.453 -27.641 2.439 1 92.12 63 GLN B CA 1
ATOM 1496 C C . GLN B 1 63 ? 10.883 -26.375 1.813 1 92.12 63 GLN B C 1
ATOM 1498 O O . GLN B 1 63 ? 11.578 -25.672 1.071 1 92.12 63 GLN B O 1
ATOM 1503 N N . ARG B 1 64 ? 9.688 -26.109 2.141 1 92.94 64 ARG B N 1
ATOM 1504 C CA . ARG B 1 64 ? 9.047 -24.906 1.604 1 92.94 64 ARG B CA 1
ATOM 1505 C C . ARG B 1 64 ? 9.672 -23.656 2.193 1 92.94 64 ARG B C 1
ATOM 1507 O O . ARG B 1 64 ? 9.867 -22.656 1.484 1 92.94 64 ARG B O 1
ATOM 1514 N N . ILE B 1 65 ? 9.977 -23.641 3.453 1 93.12 65 ILE B N 1
ATOM 1515 C CA . ILE B 1 65 ? 10.602 -22.5 4.105 1 93.12 65 ILE B CA 1
ATOM 1516 C C . ILE B 1 65 ? 11.977 -22.234 3.48 1 93.12 65 ILE B C 1
ATOM 1518 O O . ILE B 1 65 ? 12.336 -21.094 3.217 1 93.12 65 ILE B O 1
ATOM 1522 N N . ALA B 1 66 ? 12.68 -23.281 3.17 1 92.94 66 ALA B N 1
ATOM 1523 C CA . ALA B 1 66 ? 14.016 -23.156 2.588 1 92.94 66 ALA B CA 1
ATOM 1524 C C . ALA B 1 66 ? 13.945 -22.656 1.148 1 92.94 66 ALA B C 1
ATOM 1526 O O . ALA B 1 66 ? 14.914 -22.094 0.633 1 92.94 66 ALA B O 1
ATOM 1527 N N . GLY B 1 67 ? 12.914 -22.844 0.549 1 93.12 67 GLY B N 1
ATOM 1528 C CA . GLY B 1 67 ? 12.734 -22.469 -0.843 1 93.12 67 GLY B CA 1
ATOM 1529 C C . GLY B 1 67 ? 12.359 -21 -1.019 1 93.12 67 GLY B C 1
ATOM 1530 O O . GLY B 1 67 ? 12.32 -20.5 -2.143 1 93.12 67 GLY B O 1
ATOM 1531 N N . VAL B 1 68 ? 12.203 -20.312 0.097 1 93.19 68 VAL B N 1
ATOM 1532 C CA . VAL B 1 68 ? 11.844 -18.906 0.017 1 93.19 68 VAL B CA 1
ATOM 1533 C C . VAL B 1 68 ? 13.062 -18.078 -0.37 1 93.19 68 VAL B C 1
ATOM 1535 O O . VAL B 1 68 ? 14.094 -18.125 0.307 1 93.19 68 VAL B O 1
ATOM 1538 N N . PRO B 1 69 ? 13 -17.328 -1.451 1 94.25 69 PRO B N 1
ATOM 1539 C CA . PRO B 1 69 ? 14.125 -16.438 -1.763 1 94.25 69 PRO B CA 1
ATOM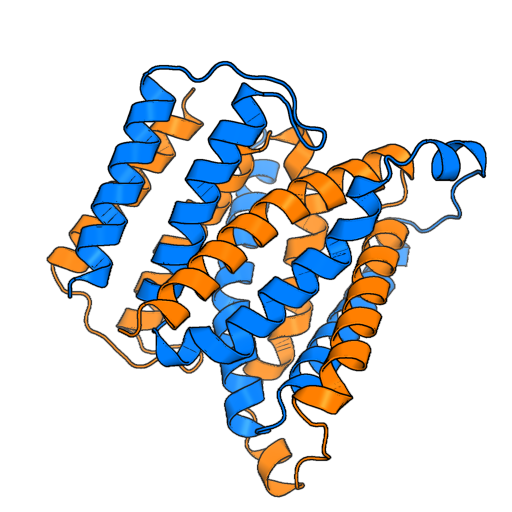 1540 C C . PRO B 1 69 ? 14.359 -15.398 -0.676 1 94.25 69 PRO B C 1
ATOM 1542 O O . PRO B 1 69 ? 13.406 -14.898 -0.069 1 94.25 69 PRO B O 1
ATOM 1545 N N . TRP B 1 70 ? 15.625 -15.031 -0.482 1 93.06 70 TRP B N 1
ATOM 1546 C CA . TRP B 1 70 ? 15.992 -14.18 0.641 1 93.06 70 TRP B CA 1
ATOM 1547 C C . TRP B 1 70 ? 15.297 -12.828 0.55 1 93.06 70 TRP B C 1
ATOM 1549 O O . TRP B 1 70 ? 14.945 -12.234 1.572 1 93.06 70 TRP B O 1
ATOM 1559 N N . TRP B 1 71 ? 15.086 -12.281 -0.573 1 92.69 71 TRP B N 1
ATOM 1560 C CA . TRP B 1 71 ? 14.484 -10.961 -0.752 1 92.69 71 TRP B CA 1
ATOM 1561 C C . TRP B 1 71 ? 12.992 -10.992 -0.427 1 92.69 71 TRP B C 1
ATOM 1563 O O . TRP B 1 71 ? 12.383 -9.953 -0.18 1 92.69 71 TRP B O 1
ATOM 1573 N N . ALA B 1 72 ? 12.359 -12.109 -0.462 1 93.88 72 ALA B N 1
ATOM 1574 C CA . ALA B 1 72 ? 10.93 -12.234 -0.184 1 93.88 72 ALA B CA 1
ATOM 1575 C C . ALA B 1 72 ? 10.641 -11.992 1.293 1 93.88 72 ALA B C 1
ATOM 1577 O O . ALA B 1 72 ? 9.523 -11.617 1.655 1 93.88 72 ALA B O 1
ATOM 1578 N N . TRP B 1 73 ? 11.672 -12.195 2.08 1 93.56 73 TRP B N 1
ATOM 1579 C CA . TRP B 1 73 ? 11.516 -11.969 3.514 1 93.56 73 TRP B CA 1
ATOM 1580 C C . TRP B 1 73 ? 11.5 -10.477 3.834 1 93.56 73 TRP B C 1
ATOM 1582 O O . TRP B 1 73 ? 11.117 -10.078 4.934 1 93.56 73 TRP B O 1
ATOM 1592 N N . LEU B 1 74 ? 11.789 -9.625 2.918 1 93.75 74 LEU B N 1
ATOM 1593 C CA . LEU B 1 74 ? 11.953 -8.203 3.172 1 93.75 74 LEU B CA 1
ATOM 1594 C C . LEU B 1 74 ? 10.664 -7.441 2.871 1 93.75 74 LEU B C 1
ATOM 1596 O O . LEU B 1 74 ? 10.594 -6.227 3.066 1 93.75 74 LEU B O 1
ATOM 1600 N N . GLY B 1 75 ? 9.664 -8.133 2.408 1 93.69 75 GLY B N 1
ATOM 1601 C CA . GLY B 1 75 ? 8.398 -7.5 2.086 1 93.69 75 GLY B CA 1
ATOM 1602 C C . GLY B 1 75 ? 7.809 -6.719 3.248 1 93.69 75 GLY B C 1
ATOM 1603 O O . GLY B 1 75 ? 7.375 -5.578 3.078 1 93.69 75 GLY B O 1
ATOM 1604 N N . GLY B 1 76 ? 7.879 -7.312 4.375 1 93.56 76 GLY B N 1
ATOM 1605 C CA . GLY B 1 76 ? 7.336 -6.66 5.559 1 93.56 76 GLY B CA 1
ATOM 1606 C C . GLY B 1 76 ? 8.047 -5.363 5.902 1 93.56 76 GLY B C 1
ATOM 1607 O O . GLY B 1 76 ? 7.406 -4.375 6.262 1 93.56 76 GLY B O 1
ATOM 1608 N N . ALA B 1 77 ? 9.328 -5.383 5.809 1 96.12 77 ALA B N 1
ATOM 1609 C CA . ALA B 1 77 ? 10.094 -4.168 6.09 1 96.12 77 ALA B CA 1
ATOM 1610 C C . ALA B 1 77 ? 9.766 -3.066 5.09 1 96.12 77 ALA B C 1
ATOM 1612 O O . ALA B 1 77 ? 9.656 -1.895 5.461 1 96.12 77 ALA B O 1
ATOM 1613 N N . MET B 1 78 ? 9.672 -3.43 3.92 1 96.25 78 MET B N 1
ATOM 1614 C CA . MET B 1 78 ? 9.297 -2.471 2.887 1 96.25 78 MET B CA 1
ATOM 1615 C C . MET B 1 78 ? 7.898 -1.913 3.145 1 96.25 78 MET B C 1
ATOM 1617 O O . MET B 1 78 ? 7.672 -0.71 3.006 1 96.25 78 MET B O 1
ATOM 1621 N N . GLY B 1 79 ? 7.012 -2.77 3.533 1 94.19 79 GLY B N 1
ATOM 1622 C CA . GLY B 1 79 ? 5.664 -2.338 3.871 1 94.19 79 GLY B CA 1
ATOM 1623 C C . GLY B 1 79 ? 5.617 -1.392 5.055 1 94.19 79 GLY B C 1
ATOM 1624 O O . GLY B 1 79 ? 4.871 -0.411 5.047 1 94.19 79 GLY B O 1
ATOM 1625 N N . ALA B 1 80 ? 6.387 -1.691 6.004 1 96.12 80 ALA B N 1
ATOM 1626 C CA . ALA B 1 80 ? 6.445 -0.838 7.188 1 96.12 80 ALA B CA 1
ATOM 1627 C C . ALA B 1 80 ? 6.93 0.564 6.828 1 96.12 80 ALA B C 1
ATOM 1629 O O . ALA B 1 80 ? 6.414 1.558 7.348 1 96.12 80 ALA B O 1
ATOM 1630 N N . THR B 1 81 ? 7.918 0.576 5.988 1 95 81 THR B N 1
ATOM 1631 C CA . THR B 1 81 ? 8.453 1.86 5.551 1 95 81 THR B CA 1
ATOM 1632 C C . THR B 1 81 ? 7.402 2.648 4.777 1 95 81 THR B C 1
ATOM 1634 O O . THR B 1 81 ? 7.281 3.863 4.941 1 95 81 THR B O 1
ATOM 1637 N N . TYR B 1 82 ? 6.676 1.997 3.979 1 94.06 82 TYR B N 1
ATOM 1638 C CA . TYR B 1 82 ? 5.59 2.635 3.246 1 94.06 82 TYR B CA 1
ATOM 1639 C C . TYR B 1 82 ? 4.547 3.201 4.203 1 94.06 82 TYR B C 1
ATOM 1641 O O . TYR B 1 82 ? 4.098 4.34 4.039 1 94.06 82 TYR B O 1
ATOM 1649 N N . VAL B 1 83 ? 4.129 2.43 5.184 1 93.5 83 VAL B N 1
ATOM 1650 C CA . VAL B 1 83 ? 3.123 2.861 6.152 1 93.5 83 VAL B CA 1
ATOM 1651 C C . VAL B 1 83 ? 3.623 4.094 6.902 1 93.5 83 VAL B C 1
ATOM 1653 O O . VAL B 1 83 ? 2.875 5.055 7.094 1 93.5 83 VAL B O 1
ATOM 1656 N N . LEU B 1 84 ? 4.879 4.102 7.285 1 93.62 84 LEU B N 1
ATOM 1657 C CA . LEU B 1 84 ? 5.434 5.27 7.957 1 93.62 84 LEU B CA 1
ATOM 1658 C C . LEU B 1 84 ? 5.41 6.488 7.039 1 93.62 84 LEU B C 1
ATOM 1660 O O . LEU B 1 84 ? 5.16 7.605 7.492 1 93.62 84 LEU B O 1
ATOM 1664 N N . ALA B 1 85 ? 5.672 6.27 5.805 1 93.19 85 ALA B N 1
ATOM 1665 C CA . ALA B 1 85 ? 5.605 7.371 4.844 1 93.19 85 ALA B CA 1
ATOM 1666 C C . ALA B 1 85 ? 4.195 7.945 4.762 1 93.19 85 ALA B C 1
ATOM 1668 O O . ALA B 1 85 ? 4.02 9.164 4.688 1 93.19 85 ALA B O 1
ATOM 1669 N N . THR B 1 86 ? 3.203 7.059 4.758 1 90.62 86 THR B N 1
ATOM 1670 C CA . THR B 1 86 ? 1.825 7.535 4.719 1 90.62 86 THR B CA 1
ATOM 1671 C C . THR B 1 86 ? 1.49 8.32 5.984 1 90.62 86 THR B C 1
ATOM 1673 O O . THR B 1 86 ? 0.781 9.328 5.926 1 90.62 86 THR B O 1
ATOM 1676 N N . ILE B 1 87 ? 1.984 7.934 7.059 1 89.94 87 ILE B N 1
ATOM 1677 C CA . ILE B 1 87 ? 1.717 8.547 8.359 1 89.94 87 ILE B CA 1
ATOM 1678 C C . ILE B 1 87 ? 2.352 9.93 8.414 1 89.94 87 ILE B C 1
ATOM 1680 O O . ILE B 1 87 ? 1.737 10.883 8.898 1 89.94 87 ILE B O 1
ATOM 1684 N N . PHE B 1 88 ? 3.506 10.094 7.77 1 89.56 88 PHE B N 1
ATOM 1685 C CA . PHE B 1 88 ? 4.254 11.336 7.93 1 89.56 88 PHE B CA 1
ATOM 1686 C C . PHE B 1 88 ? 4.004 12.273 6.758 1 89.56 88 PHE B C 1
ATOM 1688 O O . PHE B 1 88 ? 4.02 13.492 6.918 1 89.56 88 PHE B O 1
ATOM 1695 N N . ILE B 1 89 ? 3.799 11.695 5.629 1 89 89 ILE B N 1
ATOM 1696 C CA . ILE B 1 89 ? 3.992 12.516 4.434 1 89 89 ILE B CA 1
ATOM 1697 C C . ILE B 1 89 ? 2.646 12.758 3.752 1 89 89 ILE B C 1
ATOM 1699 O O . ILE B 1 89 ? 2.449 13.781 3.102 1 89 89 ILE B O 1
ATOM 1703 N N . ALA B 1 90 ? 1.694 11.93 3.932 1 83.25 90 ALA B N 1
ATOM 1704 C CA . ALA B 1 90 ? 0.448 11.984 3.172 1 83.25 90 ALA B CA 1
ATOM 1705 C C . ALA B 1 90 ? -0.321 13.273 3.479 1 83.25 90 ALA B C 1
ATOM 1707 O O . ALA B 1 90 ? -0.782 13.961 2.564 1 83.25 90 ALA B O 1
ATOM 1708 N N . GLU B 1 91 ? -0.433 13.625 4.684 1 78.31 91 GLU B N 1
ATOM 1709 C CA . GLU B 1 91 ? -1.187 14.82 5.051 1 78.31 91 GLU B CA 1
ATOM 1710 C C . GLU B 1 91 ? -0.452 16.078 4.629 1 78.31 91 GLU B C 1
ATOM 1712 O O . GLU B 1 91 ? -1.081 17.094 4.297 1 78.31 91 GLU B O 1
ATOM 1717 N N . ARG B 1 92 ? 0.849 15.992 4.637 1 82.81 92 ARG B N 1
ATOM 1718 C CA . ARG B 1 92 ? 1.646 17.156 4.277 1 82.81 92 ARG B CA 1
ATOM 1719 C C . ARG B 1 92 ? 1.537 17.469 2.787 1 82.81 92 ARG B C 1
ATOM 1721 O O . ARG B 1 92 ? 1.503 18.625 2.383 1 82.81 92 ARG B O 1
ATOM 1728 N N . LEU B 1 93 ? 1.408 16.469 2.012 1 82.88 93 LEU B N 1
ATOM 1729 C CA . LEU B 1 93 ? 1.413 16.641 0.562 1 82.88 93 LEU B CA 1
ATOM 1730 C C . LEU B 1 93 ? -0.009 16.734 0.022 1 82.88 93 LEU B C 1
ATOM 1732 O O . LEU B 1 93 ? -0.237 17.344 -1.034 1 82.88 93 LEU B O 1
ATOM 1736 N N . GLY B 1 94 ? -0.929 16.219 0.794 1 80.06 94 GLY B N 1
ATOM 1737 C CA . GLY B 1 94 ? -2.266 16.031 0.253 1 80.06 94 GLY B CA 1
ATOM 1738 C C . GLY B 1 94 ? -2.432 14.703 -0.465 1 80.06 94 GLY B C 1
ATOM 1739 O O . GLY B 1 94 ? -1.453 14.125 -0.935 1 80.06 94 GLY B O 1
ATOM 1740 N N . ALA B 1 95 ? -3.641 14.32 -0.558 1 82.44 95 ALA B N 1
ATOM 1741 C CA . ALA B 1 95 ? -3.936 12.992 -1.076 1 82.44 95 ALA B CA 1
ATOM 1742 C C . ALA B 1 95 ? -3.51 12.859 -2.535 1 82.44 95 ALA B C 1
ATOM 1744 O O . ALA B 1 95 ? -2.836 11.898 -2.91 1 82.44 95 ALA B O 1
ATOM 1745 N N . ALA B 1 96 ? -3.83 13.805 -3.295 1 79 96 ALA B N 1
ATOM 1746 C CA . ALA B 1 96 ? -3.586 13.711 -4.734 1 79 96 ALA B CA 1
ATOM 1747 C C . ALA B 1 96 ? -2.092 13.781 -5.039 1 79 96 ALA B C 1
ATOM 1749 O O . ALA B 1 96 ? -1.594 13.039 -5.891 1 79 96 ALA B O 1
ATOM 1750 N N . VAL B 1 97 ? -1.449 14.594 -4.375 1 79.19 97 VAL B N 1
ATOM 1751 C CA . VAL B 1 97 ? -0.021 14.758 -4.621 1 79.19 97 VAL B CA 1
ATOM 1752 C C . VAL B 1 97 ? 0.74 13.539 -4.113 1 79.19 97 VAL B C 1
ATOM 1754 O O . VAL B 1 97 ? 1.6 13 -4.812 1 79.19 97 VAL B O 1
ATOM 1757 N N . PHE B 1 98 ? 0.425 13.133 -2.936 1 86 98 PHE B N 1
ATOM 1758 C CA . PHE B 1 98 ? 1.058 11.938 -2.389 1 86 98 PHE B CA 1
ATOM 1759 C C . PHE B 1 98 ? 0.823 10.734 -3.295 1 86 98 PHE B C 1
ATOM 1761 O O . PHE B 1 98 ? 1.768 10.031 -3.66 1 86 98 PHE B O 1
ATOM 1768 N N . THR B 1 99 ? -0.387 10.562 -3.637 1 84.06 99 THR B N 1
ATOM 1769 C CA . THR B 1 99 ? -0.742 9.445 -4.508 1 84.06 99 THR B CA 1
ATOM 1770 C C . THR B 1 99 ? -0.071 9.594 -5.871 1 84.06 99 THR B C 1
ATOM 1772 O O . THR B 1 99 ? 0.438 8.617 -6.426 1 84.06 99 THR B O 1
ATOM 1775 N N . GLY B 1 100 ? -0.059 10.727 -6.34 1 81.44 100 GLY B N 1
ATOM 1776 C CA . GLY B 1 100 ? 0.57 10.953 -7.629 1 81.44 100 GLY B CA 1
ATOM 1777 C C . GLY B 1 100 ? 2.033 10.555 -7.66 1 81.44 100 GLY B C 1
ATOM 1778 O O . GLY B 1 100 ? 2.471 9.852 -8.578 1 81.44 100 GLY B O 1
ATOM 1779 N N . ILE B 1 101 ? 2.75 10.961 -6.703 1 83.88 101 ILE B N 1
ATOM 1780 C CA . ILE B 1 101 ? 4.176 10.672 -6.648 1 83.88 101 ILE B CA 1
ATOM 1781 C C . ILE B 1 101 ? 4.387 9.172 -6.438 1 83.88 101 ILE B C 1
ATOM 1783 O O . ILE B 1 101 ? 5.172 8.539 -7.152 1 83.88 101 ILE B O 1
ATOM 1787 N N . THR B 1 102 ? 3.688 8.648 -5.496 1 89.12 102 THR B N 1
ATOM 1788 C CA . THR B 1 102 ? 3.861 7.238 -5.164 1 89.12 102 THR B CA 1
ATOM 1789 C C . THR B 1 102 ? 3.449 6.352 -6.336 1 89.12 102 THR B C 1
ATOM 1791 O O . THR B 1 102 ? 4.125 5.371 -6.648 1 89.12 102 THR B O 1
ATOM 1794 N N . VAL B 1 103 ? 2.439 6.715 -6.98 1 81.62 103 VAL B N 1
ATOM 1795 C CA . VAL B 1 103 ? 1.915 5.898 -8.07 1 81.62 103 VAL B CA 1
ATOM 1796 C C . VAL B 1 103 ? 2.848 5.984 -9.273 1 81.62 103 VAL B C 1
ATOM 1798 O O . VAL B 1 103 ? 3.08 4.984 -9.961 1 81.62 103 VAL B O 1
ATOM 1801 N N . THR B 1 104 ? 3.318 7.133 -9.555 1 80.06 104 THR B N 1
ATOM 1802 C CA . THR B 1 104 ? 4.266 7.273 -10.656 1 80.06 104 THR B CA 1
ATOM 1803 C C . THR B 1 104 ? 5.504 6.414 -10.414 1 80.06 104 THR B C 1
ATOM 1805 O O . THR B 1 104 ? 5.941 5.688 -11.312 1 80.06 104 THR B O 1
ATOM 1808 N N . ALA B 1 105 ? 6.016 6.559 -9.281 1 85.25 105 ALA B N 1
ATOM 1809 C CA . ALA B 1 105 ? 7.168 5.738 -8.922 1 85.25 105 ALA B CA 1
ATOM 1810 C C . ALA B 1 105 ? 6.828 4.25 -9.008 1 85.25 105 ALA B C 1
ATOM 1812 O O . ALA B 1 105 ? 7.648 3.445 -9.453 1 85.25 105 ALA B O 1
ATOM 1813 N N . ALA B 1 106 ? 5.637 3.93 -8.617 1 86.19 106 ALA B N 1
AT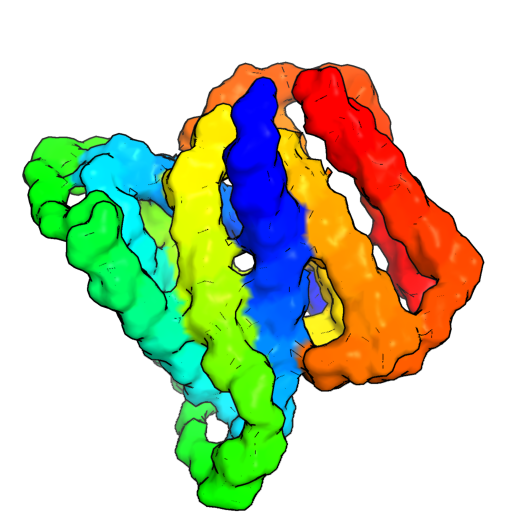OM 1814 C CA . ALA B 1 106 ? 5.18 2.541 -8.633 1 86.19 106 ALA B CA 1
ATOM 1815 C C . ALA B 1 106 ? 5.094 2 -10.055 1 86.19 106 ALA B C 1
ATOM 1817 O O . ALA B 1 106 ? 5.508 0.869 -10.32 1 86.19 106 ALA B O 1
ATOM 1818 N N . ILE B 1 107 ? 4.598 2.713 -10.891 1 79.31 107 ILE B N 1
ATOM 1819 C CA . ILE B 1 107 ? 4.402 2.258 -12.266 1 79.31 107 ILE B CA 1
ATOM 1820 C C . ILE B 1 107 ? 5.758 2.07 -12.938 1 79.31 107 ILE B C 1
ATOM 1822 O O . ILE B 1 107 ? 5.988 1.06 -13.609 1 79.31 107 ILE B O 1
ATOM 1826 N N . ILE B 1 108 ? 6.59 3.021 -12.797 1 82.5 108 ILE B N 1
ATOM 1827 C CA . ILE B 1 108 ? 7.926 2.9 -13.367 1 82.5 108 ILE B CA 1
ATOM 1828 C C . ILE B 1 108 ? 8.602 1.634 -12.836 1 82.5 108 ILE B C 1
ATOM 1830 O O . ILE B 1 108 ? 9.18 0.864 -13.609 1 82.5 108 ILE B O 1
ATOM 1834 N N . THR B 1 109 ? 8.484 1.463 -11.617 1 88.75 109 THR B N 1
ATOM 1835 C CA . THR B 1 109 ? 9.086 0.291 -10.984 1 88.75 109 THR B CA 1
ATOM 1836 C C . THR B 1 109 ? 8.445 -0.991 -11.508 1 88.75 109 THR B C 1
ATOM 1838 O O . THR B 1 109 ? 9.148 -1.966 -11.797 1 88.75 109 THR B O 1
ATOM 1841 N N . SER B 1 110 ? 7.18 -1.014 -11.648 1 84.06 110 SER B N 1
ATOM 1842 C CA . SER B 1 110 ? 6.48 -2.215 -12.094 1 84.06 110 SER B CA 1
ATOM 1843 C C . SER B 1 110 ? 6.891 -2.605 -13.508 1 84.06 110 SER B C 1
ATOM 1845 O O . SER B 1 110 ? 7.016 -3.791 -13.82 1 84.06 110 SER B O 1
ATOM 1847 N N . VAL B 1 111 ? 7.039 -1.681 -14.359 1 81.5 111 VAL B N 1
ATOM 1848 C CA . VAL B 1 111 ? 7.457 -1.952 -15.734 1 81.5 111 VAL B CA 1
ATOM 1849 C C . VAL B 1 111 ? 8.859 -2.551 -15.734 1 81.5 111 VAL B C 1
ATOM 1851 O O . VAL B 1 111 ? 9.148 -3.475 -16.5 1 81.5 111 VAL B O 1
ATOM 1854 N N . LEU B 1 112 ? 9.688 -2.008 -14.883 1 85.5 112 LEU B N 1
ATOM 1855 C CA . LEU B 1 112 ? 11.039 -2.543 -14.773 1 85.5 112 LEU B CA 1
ATOM 1856 C C . LEU B 1 112 ? 11.023 -3.973 -14.242 1 85.5 112 LEU B C 1
ATOM 1858 O O . LEU B 1 112 ? 11.734 -4.84 -14.758 1 85.5 112 LEU B O 1
ATOM 1862 N N . LEU B 1 113 ? 10.203 -4.223 -13.281 1 86.19 113 LEU B N 1
ATOM 1863 C CA . LEU B 1 113 ? 10.086 -5.555 -12.703 1 86.19 113 LEU B CA 1
ATOM 1864 C C . LEU B 1 113 ? 9.578 -6.555 -13.734 1 86.19 113 LEU B C 1
ATOM 1866 O O . LEU B 1 113 ? 10.094 -7.668 -13.836 1 86.19 113 LEU B O 1
ATOM 1870 N N . ASP B 1 114 ? 8.586 -6.176 -14.477 1 82.38 114 ASP B N 1
ATOM 1871 C CA . ASP B 1 114 ? 8.031 -7.059 -15.5 1 82.38 114 ASP B CA 1
ATOM 1872 C C . ASP B 1 114 ? 9.039 -7.301 -16.625 1 82.38 114 ASP B C 1
ATOM 1874 O O . ASP B 1 114 ? 9.141 -8.414 -17.141 1 82.38 114 ASP B O 1
ATOM 1878 N N . HIS B 1 115 ? 9.727 -6.254 -17.016 1 81.94 115 HIS B N 1
ATOM 1879 C CA . HIS B 1 115 ? 10.672 -6.34 -18.125 1 81.94 115 HIS B CA 1
ATOM 1880 C C . HIS B 1 115 ? 11.828 -7.285 -17.781 1 81.94 115 HIS B C 1
ATOM 1882 O O . HIS B 1 115 ? 12.242 -8.086 -18.625 1 81.94 115 HIS B O 1
ATOM 1888 N N . PHE B 1 116 ? 12.328 -7.215 -16.578 1 88.75 116 PHE B N 1
ATOM 1889 C CA . PHE B 1 116 ? 13.492 -8 -16.188 1 88.75 116 PHE B CA 1
ATOM 1890 C C . PHE B 1 116 ? 13.062 -9.289 -15.492 1 88.75 116 PHE B C 1
ATOM 1892 O O . PHE B 1 116 ? 13.883 -10.18 -15.266 1 88.75 116 PHE B O 1
ATOM 1899 N N . GLY B 1 117 ? 11.781 -9.352 -15.188 1 85.69 117 GLY B N 1
ATOM 1900 C CA . GLY B 1 117 ? 11.289 -10.516 -14.469 1 85.69 117 GLY B CA 1
ATOM 1901 C C . GLY B 1 117 ? 11.836 -10.633 -13.062 1 85.69 117 GLY B C 1
ATOM 1902 O O . GLY B 1 117 ? 12.258 -11.711 -12.641 1 85.69 117 GLY B O 1
ATOM 1903 N N . TRP B 1 118 ? 11.953 -9.477 -12.445 1 87.31 118 TRP B N 1
ATOM 1904 C CA . TRP B 1 118 ? 12.516 -9.438 -11.102 1 87.31 118 TRP B CA 1
ATOM 1905 C C . TRP B 1 118 ? 11.438 -9.688 -10.047 1 87.31 118 TRP B C 1
ATOM 1907 O O . TRP B 1 118 ? 10.25 -9.523 -10.328 1 87.31 118 TRP B O 1
ATOM 1917 N N . VAL B 1 119 ? 11.82 -10.195 -8.891 1 87.62 119 VAL B N 1
ATOM 1918 C CA . VAL B 1 119 ? 11.023 -10.297 -7.672 1 87.62 119 VAL B CA 1
ATOM 1919 C C . VAL B 1 119 ? 9.844 -11.242 -7.906 1 87.62 119 VAL B C 1
ATOM 1921 O O . VAL B 1 119 ? 8.695 -10.898 -7.598 1 87.62 119 VAL B O 1
ATOM 1924 N N . GLY B 1 120 ? 10.055 -12.227 -8.625 1 79.44 120 GLY B N 1
ATOM 1925 C CA . GLY B 1 120 ? 9.117 -13.328 -8.734 1 79.44 120 GLY B CA 1
ATOM 1926 C C . GLY B 1 120 ? 8.094 -13.133 -9.836 1 79.44 120 GLY B C 1
ATOM 1927 O O . GLY B 1 120 ? 7.168 -13.938 -9.984 1 79.44 120 GLY B O 1
ATOM 1928 N N . PHE B 1 121 ? 8.195 -12.008 -10.531 1 79.94 121 PHE B N 1
ATOM 1929 C CA . PHE B 1 121 ? 7.254 -11.773 -11.625 1 79.94 121 PHE B CA 1
ATOM 1930 C C . PHE B 1 121 ? 7.77 -12.391 -12.922 1 79.94 121 PHE B C 1
ATOM 1932 O O . PHE B 1 121 ? 8.977 -12.547 -13.102 1 79.94 121 PHE B O 1
ATOM 1939 N N . ALA B 1 122 ? 6.84 -12.812 -13.711 1 79.12 122 ALA B N 1
ATOM 1940 C CA . ALA B 1 122 ? 7.211 -13.312 -15.031 1 79.12 122 ALA B CA 1
ATOM 1941 C C . ALA B 1 122 ? 7.73 -12.188 -15.922 1 79.12 122 ALA B C 1
ATOM 1943 O O . ALA B 1 122 ? 7.281 -11.039 -15.805 1 79.12 122 ALA B O 1
ATOM 1944 N N . GLN B 1 123 ? 8.719 -12.578 -16.703 1 79.75 123 GLN B N 1
ATOM 1945 C CA . GLN B 1 123 ? 9.281 -11.578 -17.609 1 79.75 123 GLN B CA 1
ATOM 1946 C C . GLN B 1 123 ? 8.352 -11.312 -18.797 1 79.75 123 GLN B C 1
ATOM 1948 O O . GLN B 1 123 ? 7.906 -12.25 -19.453 1 79.75 123 GLN B O 1
ATOM 1953 N N . HIS B 1 124 ? 7.898 -10.133 -18.891 1 77.5 124 HIS B N 1
ATOM 1954 C CA . HIS B 1 124 ? 7.164 -9.648 -20.047 1 77.5 124 HIS B CA 1
ATOM 1955 C C . HIS B 1 124 ? 7.898 -8.484 -20.719 1 77.5 124 HIS B C 1
ATOM 1957 O O . HIS B 1 124 ? 8.133 -7.453 -20.094 1 77.5 124 HIS B O 1
ATOM 1963 N N . THR B 1 125 ? 8.266 -8.797 -21.922 1 78.31 125 THR B N 1
ATOM 1964 C CA . THR B 1 125 ? 8.984 -7.738 -22.625 1 78.31 125 THR B CA 1
ATOM 1965 C C . THR B 1 125 ? 8.117 -6.492 -22.75 1 78.31 125 THR B C 1
ATOM 1967 O O . THR B 1 125 ? 6.906 -6.598 -22.969 1 78.31 125 THR B O 1
ATOM 1970 N N . ALA B 1 126 ? 8.766 -5.516 -22.438 1 73.75 126 ALA B N 1
ATOM 1971 C CA . ALA B 1 126 ? 8.031 -4.262 -22.578 1 73.75 126 ALA B CA 1
ATOM 1972 C C . ALA B 1 126 ? 7.668 -3.998 -24.031 1 73.75 126 ALA B C 1
ATOM 1974 O O . ALA B 1 126 ? 8.555 -3.857 -24.875 1 73.75 126 ALA B O 1
ATOM 1975 N N . ASP B 1 127 ? 6.434 -4.227 -24.359 1 79.62 127 ASP B N 1
ATOM 1976 C CA . ASP B 1 127 ? 5.969 -3.898 -25.703 1 79.62 127 ASP B CA 1
ATOM 1977 C C . ASP B 1 127 ? 5.617 -2.416 -25.812 1 79.62 127 ASP B C 1
ATOM 1979 O O . ASP B 1 127 ? 5.445 -1.736 -24.797 1 79.62 127 ASP B O 1
ATOM 1983 N N . PRO B 1 128 ? 5.691 -1.873 -27.047 1 82.25 128 PRO B N 1
ATOM 1984 C CA . PRO B 1 128 ? 5.465 -0.441 -27.25 1 82.25 128 PRO B CA 1
ATOM 1985 C C . PRO B 1 128 ? 4.141 0.038 -26.656 1 82.25 128 PRO B C 1
ATOM 1987 O O . PRO B 1 128 ? 4.047 1.177 -26.188 1 82.25 128 PRO B O 1
ATOM 1990 N N . TRP B 1 129 ? 3.244 -0.794 -26.625 1 78.88 129 TRP B N 1
ATOM 1991 C CA . TRP B 1 129 ? 1.944 -0.413 -26.078 1 78.88 129 TRP B CA 1
ATOM 1992 C C . TRP B 1 129 ? 2.008 -0.282 -24.562 1 78.88 129 TRP B C 1
ATOM 1994 O O . TRP B 1 129 ? 1.392 0.615 -23.984 1 78.88 129 TRP B O 1
ATOM 2004 N N . ARG B 1 130 ? 2.725 -1.146 -23.969 1 75.31 130 ARG B N 1
ATOM 2005 C CA . ARG B 1 130 ? 2.914 -1.041 -22.516 1 75.31 130 ARG B CA 1
ATOM 2006 C C . ARG B 1 130 ? 3.717 0.206 -22.156 1 75.31 130 ARG B C 1
ATOM 2008 O O . ARG B 1 130 ? 3.422 0.876 -21.172 1 75.31 130 ARG B O 1
ATOM 2015 N N . ILE B 1 131 ? 4.633 0.442 -23.016 1 79.69 131 ILE B N 1
ATOM 2016 C CA . ILE B 1 131 ? 5.449 1.631 -22.797 1 79.69 131 ILE B CA 1
ATOM 2017 C C . ILE B 1 131 ? 4.59 2.883 -22.969 1 79.69 131 ILE B C 1
ATOM 2019 O O . ILE B 1 131 ? 4.68 3.811 -22.156 1 79.69 131 ILE B O 1
ATOM 2023 N N . LEU B 1 132 ? 3.814 2.852 -23.906 1 82.44 132 LEU B N 1
ATOM 2024 C CA . LEU B 1 132 ? 2.922 3.982 -24.141 1 82.44 132 LEU B CA 1
ATOM 2025 C C . LEU B 1 132 ? 1.938 4.141 -22.984 1 82.44 132 LEU B C 1
ATOM 2027 O O . LEU B 1 132 ? 1.65 5.262 -22.562 1 82.44 132 LEU B O 1
ATOM 2031 N N . GLY B 1 133 ? 1.429 3.094 -22.609 1 75.88 133 GLY B N 1
ATOM 2032 C CA . GLY B 1 133 ? 0.536 3.141 -21.469 1 75.88 133 GLY B CA 1
ATOM 2033 C C . GLY B 1 133 ? 1.188 3.725 -20.234 1 75.88 133 GLY B C 1
ATOM 2034 O O . GLY B 1 133 ? 0.604 4.578 -19.562 1 75.88 133 GLY B O 1
ATOM 2035 N N . CYS B 1 134 ? 2.404 3.377 -19.984 1 74.81 134 CYS B N 1
ATOM 2036 C CA . CYS B 1 134 ? 3.168 3.938 -18.875 1 74.81 134 CYS B CA 1
ATOM 2037 C C . CYS B 1 134 ? 3.363 5.438 -19.047 1 74.81 134 CYS B C 1
ATOM 2039 O O . CYS B 1 134 ? 3.201 6.207 -18.094 1 74.81 134 CYS B O 1
ATOM 2041 N N . ALA B 1 135 ? 3.697 5.742 -20.219 1 80.44 135 ALA B N 1
ATOM 2042 C CA . ALA B 1 135 ? 3.918 7.156 -20.531 1 80.44 135 ALA B CA 1
ATOM 2043 C C . ALA B 1 135 ? 2.652 7.973 -20.281 1 80.44 135 ALA B C 1
ATOM 2045 O O . ALA B 1 135 ? 2.719 9.078 -19.734 1 80.44 135 ALA B O 1
ATOM 2046 N N . LEU B 1 136 ? 1.572 7.457 -20.672 1 80.19 136 LEU B N 1
ATOM 2047 C CA . LEU B 1 136 ? 0.3 8.133 -20.438 1 80.19 136 LEU B CA 1
ATOM 2048 C C . LEU B 1 136 ? 0.012 8.266 -18.953 1 80.19 136 LEU B C 1
ATOM 2050 O O . LEU B 1 136 ? -0.458 9.312 -18.5 1 80.19 136 LEU B O 1
ATOM 2054 N N . MET B 1 137 ? 0.323 7.305 -18.266 1 74.12 137 MET B N 1
ATOM 2055 C CA . MET B 1 137 ? 0.101 7.352 -16.812 1 74.12 137 MET B CA 1
ATOM 2056 C C . MET B 1 137 ? 1.006 8.391 -16.156 1 74.12 137 MET B C 1
ATOM 2058 O O . MET B 1 137 ? 0.558 9.156 -15.312 1 74.12 137 MET B O 1
ATOM 2062 N N . ILE B 1 138 ? 2.217 8.406 -16.578 1 73.94 138 ILE B N 1
ATOM 2063 C CA . ILE B 1 138 ? 3.158 9.391 -16.062 1 73.94 138 ILE B CA 1
ATOM 2064 C C . ILE B 1 138 ? 2.689 10.797 -16.422 1 73.94 138 ILE B C 1
ATOM 2066 O O . ILE B 1 138 ? 2.709 11.703 -15.586 1 73.94 138 ILE B O 1
ATOM 2070 N N . GLY B 1 139 ? 2.342 10.938 -17.672 1 77.81 139 GLY B N 1
ATOM 2071 C CA . GLY B 1 139 ? 1.817 12.227 -18.094 1 77.81 139 GLY B CA 1
ATOM 2072 C C . GLY B 1 139 ? 0.62 12.672 -17.281 1 77.81 139 GLY B C 1
ATOM 2073 O O . GLY B 1 139 ? 0.539 13.836 -16.875 1 77.81 139 GLY B O 1
ATOM 2074 N N . GLY B 1 140 ? -0.321 11.789 -17.109 1 75.44 140 GLY B N 1
ATOM 2075 C CA . GLY B 1 140 ? -1.466 12.094 -16.266 1 75.44 140 GLY B CA 1
ATOM 2076 C C . GLY B 1 140 ? -1.079 12.477 -14.852 1 75.44 140 GLY B C 1
ATOM 2077 O O . GLY B 1 140 ? -1.641 13.414 -14.281 1 75.44 140 GLY B O 1
ATOM 2078 N N . LEU B 1 141 ? -0.149 11.852 -14.289 1 71.5 141 LEU B N 1
ATOM 2079 C CA . LEU B 1 141 ? 0.372 12.156 -12.961 1 71.5 141 LEU B CA 1
ATOM 2080 C C . LEU B 1 141 ? 0.929 13.57 -12.906 1 71.5 141 LEU B C 1
ATOM 2082 O O . LEU B 1 141 ? 0.672 14.312 -11.945 1 71.5 141 LEU B O 1
ATOM 2086 N N . VAL B 1 142 ? 1.753 13.836 -13.852 1 73.38 142 VAL B N 1
ATOM 2087 C CA . VAL B 1 142 ? 2.369 15.156 -13.898 1 73.38 142 VAL B CA 1
ATOM 2088 C C . VAL B 1 142 ? 1.285 16.234 -13.922 1 73.38 142 VAL B C 1
ATOM 2090 O O . VAL B 1 142 ? 1.406 17.266 -13.25 1 73.38 142 VAL B O 1
ATOM 2093 N N . LEU B 1 143 ? 0.262 15.984 -14.609 1 75.38 143 LEU B N 1
ATOM 2094 C CA . LEU B 1 143 ? -0.82 16.953 -14.711 1 75.38 143 LEU B CA 1
ATOM 2095 C C . LEU B 1 143 ? -1.537 17.109 -13.375 1 75.38 143 LEU B C 1
ATOM 2097 O O . LEU B 1 143 ? -1.895 18.234 -12.977 1 75.38 143 LEU B O 1
ATOM 2101 N N . VAL B 1 144 ? -1.727 16.078 -12.719 1 71.19 144 VAL B N 1
ATOM 2102 C CA . VAL B 1 144 ? -2.432 16.094 -11.445 1 71.19 144 VAL B CA 1
ATOM 2103 C C . VAL B 1 144 ? -1.567 16.766 -10.383 1 71.19 144 VAL B C 1
ATOM 2105 O O . VAL B 1 144 ? -2.078 17.516 -9.547 1 71.19 144 VAL B O 1
ATOM 2108 N N . CYS B 1 145 ? -0.261 16.531 -10.453 1 68.81 145 CYS B N 1
ATOM 2109 C CA . CYS B 1 145 ? 0.649 17.047 -9.438 1 68.81 145 CYS B CA 1
ATOM 2110 C C . CYS B 1 145 ? 0.973 18.516 -9.688 1 68.81 145 CYS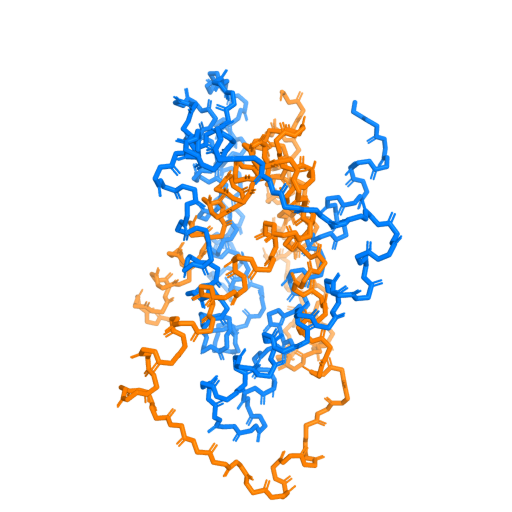 B C 1
ATOM 2112 O O . CYS B 1 145 ? 1.363 19.234 -8.766 1 68.81 145 CYS B O 1
ATOM 2114 N N . LEU B 1 146 ? 1.098 18.922 -10.828 1 64.5 146 LEU B N 1
ATOM 2115 C CA . LEU B 1 146 ? 1.494 20.281 -11.164 1 64.5 146 LEU B CA 1
ATOM 2116 C C . LEU B 1 146 ? 0.391 21.266 -10.797 1 64.5 146 LEU B C 1
ATOM 2118 O O . LEU B 1 146 ? 0.589 22.484 -10.883 1 64.5 146 LEU B O 1
ATOM 2122 N N . ARG B 1 147 ? -0.647 20.75 -10.219 1 59.38 147 ARG B N 1
ATOM 2123 C CA . ARG B 1 147 ? -1.657 21.734 -9.859 1 59.38 147 ARG B CA 1
ATOM 2124 C C . ARG B 1 147 ? -1.913 21.719 -8.352 1 59.38 147 ARG B C 1
ATOM 2126 O O . ARG B 1 147 ? -1.836 20.672 -7.711 1 59.38 147 ARG B O 1
#

Sequence (294 aa):
MPFLIAAAAAIAGILNTVQSGANASLNKALDQPILAALVVTAANVAVYLAAAPFIGIGWPGSQRIAGVPWWAWLGGAMGATYVLATIFIAERLGAAVFTGITVTAAIITSVLLDHFGWVGFAQHTADPWRILGCALMIGGLVLVCLRMPFLIAAAAAIAGILNTVQSGANASLNKALDQPILAALVVTAANVAVYLAAAPFIGIGWPGSQRIAGVPWWAWLGGAMGATYVLATIFIAERLGAAVFTGITVTAAIITSVLLDHFGWVGFAQHTADPWRILGCALMIGGLVLVCLR

InterPro domains:
  IPR006750 Putative inner membrane exporter, YdcZ [PF04657] (6-143)
  IPR006750 Putative inner membrane exporter, YdcZ [PTHR34821] (4-145)

Foldseek 3Di:
DDPVVVVVVVVVVVCVLVVLVVLQVQCVVVVDNVVSLVVVVVVVVVVCVVCCVVPHDDDDDPVVVVPDDPVNVCVVVVVSVVSSCSNPPDVVQDSLLVCLVVVLVVLVVVQVCQCVVPDPRHHDNDDPVSVVVSVVSNVVSVVRRVD/DDPVVVVVVVVVVVCVLVVLVVLQVQCVVVVDNVVSLVVVVVVVVVVCVVCCVVVHDDDDDPVVVVPDDPVNVCVVVVVSVVSSCSNPPDVVQDSLQVCLVVVLVVLVVVLVCQCVVPPPRHNDNCDPVSVVVNVVSNVVSCVSNVD

Radius of gyration: 18.2 Å; Cα contacts (8 Å, |Δi|>4): 533; chains: 2; bounding box: 31×50×54 Å

pLDDT: mean 87.54, std 7.97, range [59.38, 97.12]

Solvent-accessible surface area (backbone atoms only — not comparable to full-atom values): 13811 Å² total; per-residue (Å²): 129,63,65,66,60,53,50,49,38,27,49,28,14,35,32,48,48,53,20,31,31,13,38,18,40,34,18,67,35,41,71,21,60,41,49,40,51,50,52,29,49,50,34,24,51,51,50,44,60,67,42,24,83,79,74,42,70,64,80,58,53,70,70,30,59,68,61,41,57,77,68,29,71,45,16,13,43,31,44,36,51,27,53,51,42,24,39,66,44,26,70,75,56,27,49,45,41,36,49,35,43,17,43,42,32,21,51,56,46,22,48,51,28,19,41,70,28,44,63,76,30,66,66,41,73,78,43,74,49,39,53,49,9,51,51,31,26,47,51,11,34,54,41,37,58,78,98,128,63,66,66,59,54,50,51,37,27,49,28,14,36,31,49,48,52,20,30,30,13,37,17,41,34,18,65,35,40,70,21,61,43,47,40,52,50,52,28,48,51,34,24,51,50,49,42,60,68,43,24,83,79,75,41,71,63,81,57,54,70,69,29,59,68,61,41,58,77,69,29,71,45,18,14,46,30,44,36,52,27,52,51,42,23,38,66,42,25,68,77,56,26,47,46,40,37,48,32,43,16,43,46,34,20,51,57,45,24,50,51,29,21,43,71,28,43,62,75,32,66,64,40,74,78,43,73,52,39,49,47,10,49,49,30,28,44,51,9,32,51,39,38,48,77,99

Secondary structure (DSSP, 8-state):
--HHHHHHHHHHHHHHHHHHHHHHHHHHHH--HHHHHHHHHHHHHHHHHHHHHHH---PPPHHHHHTS-GGGGGHHHHHHHHHHHHHHHHHHH-HHHHHHHHHHHHHHHHHHHHHHT-TTPPP----HHHHHHHHHHHHHHHHHHT-/--HHHHHHHHHHHHHHHHHHHHHHHHHHHH--HHHHHHHHHHHHHHHHHHHHHHH---PPPHHHHHTS-GGGGGHHHHHHHHHHHHHHHHHHH-HHHHHHHHHHHHHHHHHHHHHHT-TTPPP----HHHHHHHHHHHHHHHHHHT-

Nearest PDB structures (foldseek):
  8gi1-assembly1_A  TM=4.923E-01  e=4.515E+00  Segatella buccae